Protein AF-0000000078829418 (afdb_homodimer)

Foldseek 3Di:
DPPPPPPDQDPVNVVQVCLADKFFKKKKWDQDPVGIAIAIFRQKDFDDVVQTKIKGKDFPPGPRVVVCVVPQKIKMFTAFPVCVVVNVCNNVRNDDCVQADPRRYRPQGQKMFIWGFPDWDDDDRIIMTMTGTDDMDGHDDHWTWMRHNRDIDTDDDDDPDPVVVD/DPPPPVPDQDPVNVVQVCLADKFFKKKKWDQDPVGIAIAIFRQKDFDDVVQTKIKGKDFPPGPRVVVCVVPQKIKMFTAFPVCVVVNVCNNVRNDDCVLADPRRYRPQGQKMFIWGFPDWDDDDRIIMTMTGTDDMDGHDDHWTWMRHNRDIDTDDDDDDDPVVVD

pLDDT: mean 92.84, std 14.84, range [30.02, 98.94]

Secondary structure (DSSP, 8-state):
-------PPPHHHHHHHHTTS-EE-EEEEEEETTEEEEEEES-EEEEETTTTEEEEEEETT-HHHHHHHHHSEEEEEEPBGGGHHHHHHHHTT---GGGB-TTSPBTT-SEEEEEEEEEEEEETTEEEEEEEEEEEEE----PBPEEETTEEEEEEEPPPPGGGG-/-------PPPHHHHHHHHTTS-EE-EEEEEEETTEEEEEEE--EEEEETTTTEEEEEEETT-HHHHHHHHHSEEEEEEPBGGGHHHHHHHHTT---GGGB-TTSPBTT-SEEEEEEEEEEEEETTEEEEEEEEEEEEE----PBPEEETTEEEEEEEPPPPGGGG-

Structure (mmCIF, N/CA/C/O backbone):
data_AF-0000000078829418-model_v1
#
loop_
_entity.id
_entity.type
_entity.pdbx_description
1 polymer 'Flavin reductase domain protein'
#
loop_
_atom_site.group_PDB
_atom_site.id
_atom_site.type_symbol
_atom_site.label_atom_id
_atom_site.label_alt_id
_atom_site.label_comp_id
_atom_site.label_asym_id
_atom_site.label_entity_id
_atom_site.label_seq_id
_atom_site.pdbx_PDB_ins_code
_atom_site.Cartn_x
_atom_site.Cartn_y
_atom_site.Cartn_z
_atom_site.occupancy
_atom_site.B_iso_or_equiv
_atom_site.auth_seq_id
_atom_site.auth_comp_id
_atom_site.auth_asym_id
_atom_site.auth_atom_id
_atom_site.pdbx_PDB_model_num
ATOM 1 N N . MET A 1 1 ? 13 -12.227 -39.531 1 30.02 1 MET A N 1
ATOM 2 C CA . MET A 1 1 ? 12.461 -12.648 -38.219 1 30.02 1 MET A CA 1
ATOM 3 C C . MET A 1 1 ? 11.906 -11.461 -37.469 1 30.02 1 MET A C 1
ATOM 5 O O . MET A 1 1 ? 12.656 -10.57 -37.062 1 30.02 1 MET A O 1
ATOM 9 N N . THR A 1 2 ? 10.781 -10.906 -37.719 1 34.59 2 THR A N 1
ATOM 10 C CA . THR A 1 2 ? 10.164 -9.719 -37.125 1 34.59 2 THR A CA 1
ATOM 11 C C . THR A 1 2 ? 10.234 -9.781 -35.594 1 34.59 2 THR A C 1
ATOM 13 O O . THR A 1 2 ? 9.859 -10.781 -35 1 34.59 2 THR A O 1
ATOM 16 N N . GLN A 1 3 ? 11.312 -9.328 -34.969 1 33.47 3 GLN A N 1
ATOM 17 C CA . GLN A 1 3 ? 11.484 -9.273 -33.5 1 33.47 3 GLN A CA 1
ATOM 18 C C . GLN A 1 3 ? 10.172 -8.906 -32.812 1 33.47 3 GLN A C 1
ATOM 20 O O . GLN A 1 3 ? 9.562 -7.879 -33.125 1 33.47 3 GLN A O 1
ATOM 25 N N . SER A 1 4 ? 9.18 -9.852 -32.688 1 37.91 4 SER A N 1
ATOM 26 C CA . SER A 1 4 ? 8.008 -9.641 -31.828 1 37.91 4 SER A CA 1
ATOM 27 C C . SER A 1 4 ? 8.336 -8.711 -30.656 1 37.91 4 SER A C 1
ATOM 29 O O . SER A 1 4 ? 9.266 -8.969 -29.891 1 37.91 4 SER A O 1
ATOM 31 N N . THR A 1 5 ? 8.367 -7.477 -30.766 1 41.66 5 THR A N 1
ATOM 32 C CA . THR A 1 5 ? 8.477 -6.5 -29.688 1 41.66 5 THR A CA 1
ATOM 33 C C . THR A 1 5 ? 7.93 -7.07 -28.375 1 41.66 5 THR A C 1
ATOM 35 O O . THR A 1 5 ? 6.777 -7.496 -28.312 1 41.66 5 THR A O 1
ATOM 38 N N . PRO A 1 6 ? 8.68 -7.785 -27.531 1 47.88 6 PRO A N 1
ATOM 39 C CA . PRO A 1 6 ? 8.07 -8.336 -26.312 1 47.88 6 PRO A CA 1
ATOM 40 C C . PRO A 1 6 ? 6.82 -7.574 -25.875 1 47.88 6 PRO A C 1
ATOM 42 O O . PRO A 1 6 ? 6.828 -6.344 -25.828 1 47.88 6 PRO A O 1
ATOM 45 N N . GLU A 1 7 ? 5.617 -7.734 -26.375 1 56.38 7 GLU A N 1
ATOM 46 C CA . GLU A 1 7 ? 4.324 -7.086 -26.188 1 56.38 7 GLU A CA 1
ATOM 47 C C . GLU A 1 7 ? 4.098 -6.719 -24.719 1 56.38 7 GLU A C 1
ATOM 49 O O . GLU A 1 7 ? 3.932 -7.598 -23.875 1 56.38 7 GLU A O 1
ATOM 54 N N . GLY A 1 8 ? 4.949 -5.785 -24.172 1 78.75 8 GLY A N 1
ATOM 55 C CA . GLY A 1 8 ? 4.965 -5.246 -22.812 1 78.75 8 GLY A CA 1
ATOM 56 C C . GLY A 1 8 ? 3.639 -4.637 -22.406 1 78.75 8 GLY A C 1
ATOM 57 O O . GLY A 1 8 ? 2.699 -4.582 -23.203 1 78.75 8 GLY A O 1
ATOM 58 N N . VAL A 1 9 ? 3.242 -4.641 -21.203 1 91.75 9 VAL A N 1
ATOM 59 C CA . VAL A 1 9 ? 2.062 -4.027 -20.594 1 91.75 9 VAL A CA 1
ATOM 60 C C . VAL A 1 9 ? 2.07 -2.523 -20.859 1 91.75 9 VAL A C 1
ATOM 62 O O . VAL A 1 9 ? 3.053 -1.84 -20.562 1 91.75 9 VAL A O 1
ATOM 65 N N . ASP A 1 10 ? 1.004 -2.047 -21.594 1 92.56 10 ASP A N 1
ATOM 66 C CA . ASP A 1 10 ? 0.958 -0.606 -21.828 1 92.56 10 ASP A CA 1
ATOM 67 C C . ASP A 1 10 ? 0.376 0.125 -20.609 1 92.56 10 ASP A C 1
ATOM 69 O O . ASP A 1 10 ? -0.187 -0.501 -19.719 1 92.56 10 ASP A O 1
ATOM 73 N N . ALA A 1 11 ? 0.505 1.449 -20.672 1 94.56 11 ALA A N 1
ATOM 74 C CA . ALA A 1 11 ? 0.166 2.299 -19.547 1 94.56 11 ALA A CA 1
ATOM 75 C C . ALA A 1 11 ? -1.322 2.211 -19.219 1 94.56 11 ALA A C 1
ATOM 77 O O . ALA A 1 11 ? -1.707 2.174 -18.047 1 94.56 11 ALA A O 1
ATOM 78 N N . ARG A 1 12 ? -2.129 2.207 -20.219 1 95 12 ARG A N 1
ATOM 79 C CA . ARG A 1 12 ? -3.572 2.166 -20 1 95 12 ARG A CA 1
ATOM 80 C C . ARG A 1 12 ? -3.99 0.853 -19.344 1 95 12 ARG A C 1
ATOM 82 O O . ARG A 1 12 ? -4.758 0.851 -18.375 1 95 12 ARG A O 1
ATOM 89 N N . GLY A 1 13 ? -3.506 -0.237 -19.906 1 96.12 13 GLY A N 1
ATOM 90 C CA . GLY A 1 13 ? -3.793 -1.536 -19.312 1 96.12 13 GLY A CA 1
ATOM 91 C C . GLY A 1 13 ? -3.316 -1.662 -17.891 1 96.12 13 GLY A C 1
ATOM 92 O O . GLY A 1 13 ? -4.027 -2.207 -17.031 1 96.12 13 GLY A O 1
ATOM 93 N N . PHE A 1 14 ? -2.154 -1.12 -17.688 1 98.06 14 PHE A N 1
ATOM 94 C CA . PHE A 1 14 ? -1.597 -1.149 -16.344 1 98.06 14 PHE A CA 1
ATOM 95 C C . PHE A 1 14 ? -2.451 -0.329 -15.383 1 98.06 14 PHE A C 1
ATOM 97 O O . PHE A 1 14 ? -2.799 -0.796 -14.297 1 98.06 14 PHE A O 1
ATOM 104 N N . ARG A 1 15 ? -2.82 0.826 -15.781 1 97.56 15 ARG A N 1
ATOM 105 C CA . ARG A 1 15 ? -3.654 1.694 -14.953 1 97.56 15 ARG A CA 1
ATOM 106 C C . ARG A 1 15 ? -4.988 1.029 -14.633 1 97.56 15 ARG A C 1
ATOM 108 O O . ARG A 1 15 ? -5.469 1.102 -13.5 1 97.56 15 ARG A O 1
ATOM 115 N N . ASP A 1 16 ? -5.578 0.38 -15.633 1 97.06 16 ASP A N 1
ATOM 116 C CA . ASP A 1 16 ? -6.848 -0.31 -15.445 1 97.06 16 ASP A CA 1
ATOM 117 C C . ASP A 1 16 ? -6.707 -1.46 -14.445 1 97.06 16 ASP A C 1
ATOM 119 O O . ASP A 1 16 ? -7.555 -1.633 -13.57 1 97.06 16 ASP A O 1
ATOM 123 N N . ALA A 1 17 ? -5.656 -2.215 -14.594 1 98 17 ALA A N 1
ATOM 124 C CA . ALA A 1 17 ? -5.41 -3.342 -13.695 1 98 17 ALA A CA 1
ATOM 125 C C . ALA A 1 17 ? -5.242 -2.867 -12.258 1 98 17 ALA A C 1
ATOM 127 O O . ALA A 1 17 ? -5.84 -3.434 -11.336 1 98 17 ALA A O 1
ATOM 128 N N . MET A 1 18 ? -4.48 -1.802 -12.078 1 98.31 18 MET A N 1
ATOM 129 C CA . MET A 1 18 ? -4.168 -1.344 -10.727 1 98.31 18 MET A CA 1
ATOM 130 C C . MET A 1 18 ? -5.375 -0.662 -10.094 1 98.31 18 MET A C 1
ATOM 132 O O . MET A 1 18 ? -5.441 -0.519 -8.867 1 98.31 18 MET A O 1
ATOM 136 N N . SER A 1 19 ? -6.363 -0.235 -10.969 1 98.25 19 SER A N 1
ATOM 137 C CA . SER A 1 19 ? -7.594 0.323 -10.414 1 98.25 19 SER A CA 1
ATOM 138 C C . SER A 1 19 ? -8.367 -0.725 -9.625 1 98.25 19 SER A C 1
ATOM 140 O O . SER A 1 19 ? -9.266 -0.387 -8.852 1 98.25 19 SER A O 1
ATOM 142 N N . ARG A 1 20 ? -7.977 -2 -9.727 1 98.25 20 ARG A N 1
ATOM 143 C CA . ARG A 1 20 ? -8.664 -3.088 -9.039 1 98.25 20 ARG A CA 1
ATOM 144 C C . ARG A 1 20 ? -7.992 -3.404 -7.711 1 98.25 20 ARG A C 1
ATOM 146 O O . ARG A 1 20 ? -8.445 -4.277 -6.969 1 98.25 20 ARG A O 1
ATOM 153 N N . TRP A 1 21 ? -6.93 -2.752 -7.418 1 98.75 21 TRP A N 1
ATOM 154 C CA . TRP A 1 21 ? -6.332 -2.793 -6.086 1 98.75 21 TRP A CA 1
ATOM 155 C C . TRP A 1 21 ? -6.961 -1.747 -5.172 1 98.75 21 TRP A C 1
ATOM 157 O O . TRP A 1 21 ? -6.859 -0.546 -5.434 1 98.75 21 TRP A O 1
ATOM 167 N N . ALA A 1 22 ? -7.594 -2.213 -4.133 1 98.81 22 ALA A N 1
ATOM 168 C CA . ALA A 1 22 ? -8.195 -1.302 -3.164 1 98.81 22 ALA A CA 1
ATOM 169 C C . ALA A 1 22 ? -7.18 -0.869 -2.111 1 98.81 22 ALA A C 1
ATOM 171 O O . ALA A 1 22 ? -6.383 -1.683 -1.636 1 98.81 22 ALA A O 1
ATOM 172 N N . SER A 1 23 ? -7.219 0.338 -1.74 1 98.81 23 SER A N 1
ATOM 173 C CA . SER A 1 23 ? -6.301 0.848 -0.726 1 98.81 23 SER A CA 1
ATOM 174 C C . SER A 1 23 ? -6.965 1.918 0.133 1 98.81 23 SER A C 1
ATOM 176 O O . SER A 1 23 ? -7.957 2.523 -0.278 1 98.81 23 SER A O 1
ATOM 178 N N . GLY A 1 24 ? -6.398 2.129 1.315 1 98.88 24 GLY A N 1
ATOM 179 C CA . GLY A 1 24 ? -6.68 3.348 2.057 1 98.88 24 GLY A CA 1
ATOM 180 C C . GLY A 1 24 ? -6.195 4.602 1.354 1 98.88 24 GLY A C 1
ATOM 181 O O . GLY A 1 24 ? -5.555 4.52 0.302 1 98.88 24 GLY A O 1
ATOM 182 N N . VAL A 1 25 ? -6.578 5.699 1.943 1 98.94 25 VAL A N 1
ATOM 183 C CA . VAL A 1 25 ? -6.172 7.012 1.451 1 98.94 25 VAL A CA 1
ATOM 184 C C . VAL A 1 25 ? -5.527 7.809 2.582 1 98.94 25 VAL A C 1
ATOM 186 O O . VAL A 1 25 ? -6.035 7.828 3.705 1 98.94 25 VAL A O 1
ATOM 189 N N . ALA A 1 26 ? -4.441 8.43 2.24 1 98.94 26 ALA A N 1
ATOM 190 C CA . ALA A 1 26 ? -3.711 9.227 3.219 1 98.94 26 ALA A CA 1
ATOM 191 C C . ALA A 1 26 ? -3.223 10.539 2.602 1 98.94 26 ALA A C 1
ATOM 193 O O . ALA A 1 26 ? -3.328 10.734 1.39 1 98.94 26 ALA A O 1
ATOM 194 N N . VAL A 1 27 ? -2.758 11.43 3.461 1 98.88 27 VAL A N 1
ATOM 195 C CA . VAL A 1 27 ? -2.129 12.68 3.045 1 98.88 27 VAL A CA 1
ATOM 196 C C . VAL A 1 27 ? -0.702 12.742 3.588 1 98.88 27 VAL A C 1
ATOM 198 O O . VAL A 1 27 ? -0.48 12.586 4.789 1 98.88 27 VAL A O 1
ATOM 201 N N . VAL A 1 28 ? 0.226 12.883 2.695 1 98.94 28 VAL A N 1
ATOM 202 C CA . VAL A 1 28 ? 1.59 13.234 3.078 1 98.94 28 VAL A CA 1
ATOM 203 C C . VAL A 1 28 ? 1.728 14.758 3.156 1 98.94 28 VAL A C 1
ATOM 205 O O . VAL A 1 28 ? 1.309 15.469 2.244 1 98.94 28 VAL A O 1
ATOM 208 N N . ALA A 1 29 ? 2.307 15.242 4.238 1 98.75 29 ALA A N 1
ATOM 209 C CA . ALA A 1 29 ? 2.428 16.688 4.395 1 98.75 29 ALA A CA 1
ATOM 210 C C . ALA A 1 29 ? 3.775 17.062 5.012 1 98.75 29 ALA A C 1
ATOM 212 O O . ALA A 1 29 ? 4.434 16.219 5.629 1 98.75 29 ALA A O 1
ATOM 213 N N . ILE A 1 30 ? 4.148 18.188 4.77 1 97.06 30 ILE A N 1
ATOM 214 C CA . ILE A 1 30 ? 5.324 18.812 5.379 1 97.06 30 ILE A CA 1
ATOM 215 C C . ILE A 1 30 ? 5.062 20.297 5.629 1 97.06 30 ILE A C 1
ATOM 217 O O . ILE A 1 30 ? 4.41 20.953 4.82 1 97.06 30 ILE A O 1
ATOM 221 N N . GLN A 1 31 ? 5.48 20.734 6.77 1 94.94 31 GLN A N 1
ATOM 222 C CA . GLN A 1 31 ? 5.477 22.141 7.121 1 94.94 31 GLN A CA 1
ATOM 223 C C . GLN A 1 31 ? 6.887 22.641 7.438 1 94.94 31 GLN A C 1
ATOM 225 O O . GLN A 1 31 ? 7.551 22.109 8.336 1 94.94 31 GLN A O 1
ATOM 230 N N . ASP A 1 32 ? 7.316 23.531 6.672 1 92 32 ASP A N 1
ATOM 231 C CA . ASP A 1 32 ? 8.617 24.156 6.914 1 92 32 ASP A CA 1
ATOM 232 C C . ASP A 1 32 ? 8.539 25.672 6.789 1 92 32 ASP A C 1
ATOM 234 O O . ASP A 1 32 ? 7.457 26.25 6.891 1 92 32 ASP A O 1
ATOM 238 N N . THR A 1 33 ? 9.719 26.328 6.691 1 91.56 33 THR A N 1
ATOM 239 C CA . THR A 1 33 ? 9.781 27.781 6.66 1 91.56 33 THR A CA 1
ATOM 240 C C . THR A 1 33 ? 9.086 28.328 5.418 1 91.56 33 THR A C 1
ATOM 242 O O . THR A 1 33 ? 8.656 29.484 5.398 1 91.56 33 THR A O 1
ATOM 245 N N . GLU A 1 34 ? 8.953 27.516 4.352 1 92 34 GLU A N 1
ATOM 246 C CA . GLU A 1 34 ? 8.305 27.922 3.111 1 92 34 GLU A CA 1
ATOM 247 C C . GLU A 1 34 ? 6.793 27.703 3.182 1 92 34 GLU A C 1
ATOM 249 O O . GLU A 1 34 ? 6.055 28.172 2.312 1 92 34 GLU A O 1
ATOM 254 N N . GLY A 1 35 ? 6.344 27 4.223 1 93.25 35 GLY A N 1
ATOM 255 C CA . GLY A 1 35 ? 4.914 26.797 4.402 1 93.25 35 GLY A CA 1
ATOM 256 C C . GLY A 1 35 ? 4.516 25.328 4.344 1 93.25 35 GLY A C 1
ATOM 257 O O . GLY A 1 35 ? 5.355 24.438 4.504 1 93.25 35 GLY A O 1
ATOM 258 N N . LEU A 1 36 ? 3.209 25.141 4.129 1 96.12 36 LEU A N 1
ATOM 259 C CA . LEU A 1 36 ? 2.621 23.812 4.129 1 96.12 36 LEU A CA 1
ATOM 260 C C . LEU A 1 36 ? 2.539 23.25 2.711 1 96.12 36 LEU A C 1
ATOM 262 O O . LEU A 1 36 ? 2.156 23.969 1.78 1 96.12 36 LEU A O 1
ATOM 266 N N . ARG A 1 37 ? 3.008 22.062 2.531 1 96.88 37 ARG A N 1
ATOM 267 C CA . ARG A 1 37 ? 2.762 21.266 1.334 1 96.88 37 ARG A CA 1
ATOM 268 C C . ARG A 1 37 ? 2.143 19.906 1.689 1 96.88 37 ARG A C 1
ATOM 270 O O . ARG A 1 37 ? 2.488 19.312 2.709 1 96.88 37 ARG A O 1
ATOM 277 N N . ALA A 1 38 ? 1.238 19.469 0.846 1 98.44 38 ALA A N 1
ATOM 278 C CA . ALA A 1 38 ? 0.576 18.203 1.103 1 98.44 38 ALA A CA 1
ATOM 279 C C . ALA A 1 38 ? 0.093 17.562 -0.196 1 98.44 38 ALA A C 1
ATOM 281 O O . ALA A 1 38 ? -0.199 18.266 -1.169 1 98.44 38 ALA A O 1
ATOM 282 N N . THR A 1 39 ? 0.011 16.312 -0.217 1 98.5 39 THR A N 1
ATOM 283 C CA . THR A 1 39 ? -0.517 15.578 -1.359 1 98.5 39 THR A CA 1
ATOM 284 C C . THR A 1 39 ? -1.206 14.297 -0.903 1 98.5 39 THR A C 1
ATOM 286 O O . THR A 1 39 ? -0.785 13.672 0.073 1 98.5 39 THR A O 1
ATOM 289 N N . THR A 1 40 ? -2.297 13.945 -1.531 1 98.69 40 THR A N 1
ATOM 290 C CA . THR A 1 40 ? -3.025 12.703 -1.276 1 98.69 40 THR A CA 1
ATOM 291 C C . THR A 1 40 ? -2.295 11.516 -1.886 1 98.69 40 THR A C 1
ATOM 293 O O . THR A 1 40 ? -1.777 11.602 -3 1 98.69 40 THR A O 1
ATOM 296 N N . VAL A 1 41 ? -2.26 10.43 -1.147 1 98.75 41 VAL A N 1
ATOM 297 C CA . VAL A 1 41 ? -1.628 9.211 -1.653 1 98.75 41 VAL A CA 1
ATOM 298 C C . VAL A 1 41 ? -2.469 7.996 -1.273 1 98.75 41 VAL A C 1
ATOM 300 O O . VAL A 1 41 ? -3.191 8.023 -0.274 1 98.75 41 VAL A O 1
ATOM 303 N N . SER A 1 42 ? -2.338 6.965 -2.068 1 98.75 42 SER A N 1
ATOM 304 C CA . SER A 1 42 ? -2.822 5.633 -1.719 1 98.75 42 SER A CA 1
ATOM 305 C C . SER A 1 42 ? -1.7 4.602 -1.786 1 98.75 42 SER A C 1
ATOM 307 O O . SER A 1 42 ? -1.918 3.42 -1.512 1 98.75 42 SER A O 1
ATOM 309 N N . SER A 1 43 ? -0.544 5.008 -2.18 1 98.75 43 SER A N 1
ATOM 310 C CA . SER A 1 43 ? 0.639 4.172 -2.35 1 98.75 43 SER A CA 1
ATOM 311 C C . SER A 1 43 ? 1.404 4.023 -1.04 1 98.75 43 SER A C 1
ATOM 313 O O . SER A 1 43 ? 2.623 4.207 -1.003 1 98.75 43 SER A O 1
ATOM 315 N N . PHE A 1 44 ? 0.774 3.715 0.016 1 98.88 44 PHE A N 1
ATOM 316 C CA . PHE A 1 44 ? 1.325 3.674 1.365 1 98.88 44 PHE A CA 1
ATOM 317 C C . PHE A 1 44 ? 1.201 2.277 1.959 1 98.88 44 PHE A C 1
ATOM 319 O O . PHE A 1 44 ? 0.245 1.555 1.667 1 98.88 44 PHE A O 1
ATOM 326 N N . SER A 1 45 ? 2.168 1.918 2.789 1 98.81 45 SER A N 1
ATOM 327 C CA . SER A 1 45 ? 2.061 0.701 3.586 1 98.81 45 SER A CA 1
ATOM 328 C C . SER A 1 45 ? 3.049 0.711 4.746 1 98.81 45 SER A C 1
ATOM 330 O O . SER A 1 45 ? 4.016 1.476 4.738 1 98.81 45 SER A O 1
ATOM 332 N N . SER A 1 46 ? 2.701 -0.047 5.73 1 98.62 46 SER A N 1
ATOM 333 C CA . SER A 1 46 ? 3.723 -0.416 6.703 1 98.62 46 SER A CA 1
ATOM 334 C C . SER A 1 46 ? 4.859 -1.194 6.047 1 98.62 46 SER A C 1
ATOM 336 O O . SER A 1 46 ? 4.664 -1.836 5.016 1 98.62 46 SER A O 1
ATOM 338 N N . LEU A 1 47 ? 6.059 -1.085 6.652 1 98.69 47 LEU A N 1
ATOM 339 C CA . LEU A 1 47 ? 7.207 -1.726 6.02 1 98.69 47 LEU A CA 1
ATOM 340 C C . LEU A 1 47 ? 7.938 -2.627 7.012 1 98.69 47 LEU A C 1
ATOM 342 O O . LEU A 1 47 ? 8.195 -3.797 6.719 1 98.69 47 LEU A O 1
ATOM 346 N N . SER A 1 48 ? 8.266 -2.127 8.133 1 98.5 48 SER A N 1
ATOM 347 C CA . SER A 1 48 ? 9.031 -2.844 9.141 1 98.5 48 SER A CA 1
ATOM 348 C C . SER A 1 48 ? 8.484 -2.582 10.539 1 98.5 48 SER A C 1
ATOM 350 O O . SER A 1 48 ? 8.07 -1.462 10.852 1 98.5 48 SER A O 1
ATOM 352 N N . LEU A 1 49 ? 8.492 -3.604 11.344 1 97.44 49 LEU A N 1
ATOM 353 C CA . LEU A 1 49 ? 8.047 -3.445 12.727 1 97.44 49 LEU A CA 1
ATOM 354 C C . LEU A 1 49 ? 9.188 -2.934 13.602 1 97.44 49 LEU A C 1
ATOM 356 O O . LEU A 1 49 ? 8.969 -2.076 14.461 1 97.44 49 LEU A O 1
ATOM 360 N N . ASP A 1 50 ? 10.344 -3.5 13.32 1 94 50 ASP A N 1
ATOM 361 C CA . ASP A 1 50 ? 11.516 -3.104 14.094 1 94 50 ASP A CA 1
ATOM 362 C C . ASP A 1 50 ? 12.719 -2.867 13.188 1 94 50 ASP A C 1
ATOM 364 O O . ASP A 1 50 ? 13.328 -3.82 12.688 1 94 50 ASP A O 1
ATOM 368 N N . PRO A 1 51 ? 13.148 -1.59 13.148 1 97.12 51 PRO A N 1
ATOM 369 C CA . PRO A 1 51 ? 12.461 -0.381 13.609 1 97.12 51 PRO A CA 1
ATOM 370 C C . PRO A 1 51 ? 11.141 -0.145 12.891 1 97.12 51 PRO A C 1
ATOM 372 O O . PRO A 1 51 ? 10.867 -0.772 11.859 1 97.12 51 PRO A O 1
ATOM 375 N N . PRO A 1 52 ? 10.281 0.731 13.469 1 98.56 52 PRO A N 1
ATOM 376 C CA . PRO A 1 52 ? 9.016 1.037 12.812 1 98.56 52 PRO A CA 1
ATOM 377 C C . PRO A 1 52 ? 9.188 1.891 11.555 1 98.56 52 PRO A C 1
ATOM 379 O O . PRO A 1 52 ? 9.477 3.086 11.656 1 98.56 52 PRO A O 1
ATOM 382 N N . LEU A 1 53 ? 9.039 1.276 10.43 1 98.75 53 LEU A N 1
ATOM 383 C CA . LEU A 1 53 ? 9.211 1.938 9.141 1 98.75 53 LEU A CA 1
ATOM 384 C C . LEU A 1 53 ? 7.93 1.854 8.32 1 98.75 53 LEU A C 1
ATOM 386 O O . LEU A 1 53 ? 7.199 0.863 8.398 1 98.75 53 LEU A O 1
ATOM 390 N N . VAL A 1 54 ? 7.703 2.893 7.547 1 98.94 54 VAL A N 1
ATOM 391 C CA . VAL A 1 54 ? 6.648 2.924 6.535 1 98.94 54 VAL A CA 1
ATOM 392 C C . VAL A 1 54 ? 7.25 3.281 5.176 1 98.94 54 VAL A C 1
ATOM 394 O O . VAL A 1 54 ? 8.414 3.678 5.09 1 98.94 54 VAL A O 1
ATOM 397 N N . VAL A 1 55 ? 6.469 3.072 4.156 1 98.94 55 VAL A N 1
ATOM 398 C CA . VAL A 1 55 ? 6.898 3.438 2.809 1 98.94 55 VAL A CA 1
ATOM 399 C C . VAL A 1 55 ? 5.742 4.09 2.055 1 98.94 55 VAL A C 1
ATOM 401 O O . VAL A 1 55 ? 4.586 3.705 2.225 1 98.94 55 VAL A O 1
ATOM 404 N N . VAL A 1 56 ? 6.07 5.09 1.261 1 98.94 56 VAL A N 1
ATOM 405 C CA . VAL A 1 56 ? 5.117 5.793 0.409 1 98.94 56 VAL A CA 1
ATOM 406 C C . VAL A 1 56 ? 5.785 6.176 -0.909 1 98.94 56 VAL A C 1
ATOM 408 O O . VAL A 1 56 ? 6.984 6.453 -0.945 1 98.94 56 VAL A O 1
ATOM 411 N N . ALA A 1 57 ? 5.051 6.133 -1.977 1 98.94 57 ALA A N 1
ATOM 412 C CA . ALA A 1 57 ? 5.559 6.559 -3.277 1 98.94 57 ALA A CA 1
ATOM 413 C C . ALA A 1 57 ? 4.977 7.914 -3.676 1 98.94 57 ALA A C 1
ATOM 415 O O . ALA A 1 57 ? 3.76 8.109 -3.621 1 98.94 57 ALA A O 1
ATOM 416 N N . LEU A 1 58 ? 5.816 8.781 -4.043 1 98.81 58 LEU A N 1
ATOM 417 C CA . LEU A 1 58 ? 5.383 10.078 -4.559 1 98.81 58 LEU A CA 1
ATOM 418 C C . LEU A 1 58 ? 5.898 10.297 -5.977 1 98.81 58 LEU A C 1
ATOM 420 O O . LEU A 1 58 ? 7.031 9.938 -6.293 1 98.81 58 LEU A O 1
ATOM 424 N N . SER A 1 59 ? 5.027 10.93 -6.781 1 98.44 59 SER A N 1
ATOM 425 C CA . SER A 1 59 ? 5.434 11.273 -8.141 1 98.44 59 SER A CA 1
ATOM 426 C C . SER A 1 59 ? 6.676 12.156 -8.148 1 98.44 59 SER A C 1
ATOM 428 O O . SER A 1 59 ? 6.801 13.062 -7.312 1 98.44 59 SER A O 1
ATOM 430 N N . GLU A 1 60 ? 7.527 11.969 -9.117 1 98.06 60 GLU A N 1
ATOM 431 C CA . GLU A 1 60 ? 8.711 12.805 -9.281 1 98.06 60 GLU A CA 1
ATOM 432 C C . GLU A 1 60 ? 8.328 14.266 -9.531 1 98.06 60 GLU A C 1
ATOM 434 O O . GLU A 1 60 ? 9.133 15.172 -9.297 1 98.06 60 GLU A O 1
ATOM 439 N N . ALA A 1 61 ? 7.117 14.477 -9.945 1 97.19 61 ALA A N 1
ATOM 440 C CA . ALA A 1 61 ? 6.633 15.82 -10.219 1 97.19 61 ALA A CA 1
ATOM 441 C C . ALA A 1 61 ? 6.051 16.469 -8.969 1 97.19 61 ALA A C 1
ATOM 443 O O . ALA A 1 61 ? 5.727 17.656 -8.961 1 97.19 61 ALA A O 1
ATOM 444 N N . SER A 1 62 ? 5.945 15.734 -7.926 1 97.31 62 SER A N 1
ATOM 445 C CA . SER A 1 62 ? 5.289 16.203 -6.707 1 97.31 62 SER A CA 1
ATOM 446 C C . SER A 1 62 ? 6.105 17.281 -6.016 1 97.31 62 SER A C 1
ATOM 448 O O . SER A 1 62 ? 7.277 17.078 -5.691 1 97.31 62 SER A O 1
ATOM 450 N N . ARG A 1 63 ? 5.523 18.375 -5.738 1 95.94 63 ARG A N 1
ATOM 451 C CA . ARG A 1 63 ? 6.168 19.438 -4.965 1 95.94 63 ARG A CA 1
ATOM 452 C C . ARG A 1 63 ? 6.391 19 -3.52 1 95.94 63 ARG A C 1
ATOM 454 O O . ARG A 1 63 ? 7.352 19.438 -2.879 1 95.94 63 ARG A O 1
ATOM 461 N N . THR A 1 64 ? 5.496 18.188 -3.049 1 98 64 THR A N 1
ATOM 462 C CA . THR A 1 64 ? 5.645 17.641 -1.703 1 98 64 THR A CA 1
ATOM 463 C C . THR A 1 64 ? 6.91 16.797 -1.598 1 98 64 THR A C 1
ATOM 465 O O . THR A 1 64 ? 7.652 16.891 -0.618 1 98 64 THR A O 1
ATOM 468 N N . LEU A 1 65 ? 7.16 16.016 -2.637 1 98.56 65 LEU A N 1
ATOM 469 C CA . LEU A 1 65 ? 8.359 15.188 -2.646 1 98.56 65 LEU A CA 1
ATOM 470 C C . LEU A 1 65 ? 9.617 16.047 -2.514 1 98.56 65 LEU A C 1
ATOM 472 O O . LEU A 1 65 ? 10.492 15.742 -1.701 1 98.56 65 LEU A O 1
ATOM 476 N N . LYS A 1 66 ? 9.688 17.078 -3.277 1 97.81 66 LYS A N 1
ATOM 477 C CA . LYS A 1 66 ? 10.859 17.938 -3.262 1 97.81 66 LYS A CA 1
ATOM 478 C C . LYS A 1 66 ? 11.117 18.5 -1.863 1 97.81 66 LYS A C 1
ATOM 480 O O . LYS A 1 66 ? 12.258 18.531 -1.402 1 97.81 66 LYS A O 1
ATOM 485 N N . ARG A 1 67 ? 10.07 18.891 -1.199 1 98.06 67 ARG A N 1
ATOM 486 C CA . ARG A 1 67 ? 10.195 19.469 0.136 1 98.06 67 ARG A CA 1
ATOM 487 C C . ARG A 1 67 ? 10.586 18.406 1.156 1 98.06 67 ARG A C 1
ATOM 489 O O . ARG A 1 67 ? 11.375 18.672 2.068 1 98.06 67 ARG A O 1
ATOM 496 N N . VAL A 1 68 ? 10.023 17.234 1.051 1 98.5 68 VAL A N 1
ATOM 497 C CA . VAL A 1 68 ? 10.352 16.125 1.943 1 98.5 68 VAL A CA 1
ATOM 498 C C . VAL A 1 68 ? 11.82 15.734 1.784 1 98.5 68 VAL A C 1
ATOM 500 O O . VAL A 1 68 ? 12.516 15.516 2.775 1 98.5 68 VAL A O 1
ATOM 503 N N . GLU A 1 69 ? 12.266 15.664 0.546 1 98.12 69 GLU A N 1
ATOM 504 C CA . GLU A 1 69 ? 13.672 15.359 0.28 1 98.12 69 GLU A CA 1
ATOM 505 C C . GLU A 1 69 ? 14.594 16.391 0.929 1 98.12 69 GLU A C 1
ATOM 507 O O . GLU A 1 69 ? 15.625 16.031 1.505 1 98.12 69 GLU A O 1
ATOM 512 N N . ALA A 1 70 ? 14.242 17.609 0.845 1 97.56 70 ALA A N 1
ATOM 513 C CA . ALA A 1 70 ? 15.078 18.703 1.356 1 97.56 70 ALA A CA 1
ATOM 514 C C . ALA A 1 70 ? 15.07 18.719 2.883 1 97.56 70 ALA A C 1
ATOM 516 O O . ALA A 1 70 ? 16.109 18.969 3.51 1 97.56 70 ALA A O 1
ATOM 517 N N . SER A 1 71 ? 13.938 18.516 3.533 1 97.31 71 SER A N 1
ATOM 518 C CA . SER A 1 71 ? 13.781 18.672 4.977 1 97.31 71 SER A CA 1
ATOM 519 C C . SER A 1 71 ? 14.141 17.391 5.719 1 97.31 71 SER A C 1
ATOM 521 O O . SER A 1 71 ? 14.516 17.438 6.891 1 97.31 71 SER A O 1
ATOM 523 N N . GLY A 1 72 ? 13.891 16.234 5.109 1 98.25 72 GLY A N 1
ATOM 524 C CA . GLY A 1 72 ? 14.172 14.953 5.723 1 98.25 72 GLY A CA 1
ATOM 525 C C . GLY A 1 72 ? 13.086 14.5 6.688 1 98.25 72 GLY A C 1
ATOM 526 O O . GLY A 1 72 ? 13.297 13.586 7.488 1 98.25 72 GLY A O 1
ATOM 527 N N . VAL A 1 73 ? 11.945 15.219 6.637 1 98.5 73 VAL A N 1
ATOM 528 C CA . VAL A 1 73 ? 10.844 14.844 7.52 1 98.5 73 VAL A CA 1
ATOM 529 C C . VAL A 1 73 ? 9.516 14.969 6.77 1 98.5 73 VAL A C 1
ATOM 531 O O . VAL A 1 73 ? 9.422 15.695 5.777 1 98.5 73 VAL A O 1
ATOM 534 N N . PHE A 1 74 ? 8.508 14.297 7.215 1 98.75 74 PHE A N 1
ATOM 535 C CA . PHE A 1 74 ? 7.145 14.43 6.707 1 98.75 74 PHE A CA 1
ATOM 536 C C . PHE A 1 74 ? 6.141 13.82 7.68 1 98.75 74 PHE A C 1
ATOM 538 O O . PHE A 1 74 ? 6.527 13.102 8.602 1 98.75 74 PHE A O 1
ATOM 545 N N . THR A 1 75 ? 4.957 14.172 7.547 1 98.81 75 THR A N 1
ATOM 546 C CA . THR A 1 75 ? 3.867 13.523 8.258 1 98.81 75 THR A CA 1
ATOM 547 C C . THR A 1 75 ? 2.969 12.758 7.285 1 98.81 75 THR A C 1
ATOM 549 O O . THR A 1 75 ? 2.959 13.047 6.09 1 98.81 75 THR A O 1
ATOM 552 N N . LEU A 1 76 ? 2.311 11.781 7.738 1 98.88 76 LEU A N 1
ATOM 553 C CA . LEU A 1 76 ? 1.294 11.023 7.016 1 98.88 76 LEU A CA 1
ATOM 554 C C . LEU A 1 76 ? 0.02 10.891 7.844 1 98.88 76 LEU A C 1
ATOM 556 O O . LEU A 1 76 ? 0.066 10.461 9 1 98.88 76 LEU A O 1
ATOM 560 N N . SER A 1 77 ? -1.079 11.312 7.344 1 98.94 77 SER A N 1
ATOM 561 C CA . SER A 1 77 ? -2.381 11.219 7.996 1 98.94 77 SER A CA 1
ATOM 562 C C . SER A 1 77 ? -3.303 10.266 7.25 1 98.94 77 SER A C 1
ATOM 564 O O . SER A 1 77 ? -3.641 10.5 6.09 1 98.94 77 SER A O 1
ATOM 566 N N . ILE A 1 78 ? -3.676 9.164 7.879 1 98.94 78 ILE A N 1
ATOM 567 C CA . ILE A 1 78 ? -4.637 8.227 7.309 1 98.94 78 ILE A CA 1
ATOM 568 C C . ILE A 1 78 ? -6.047 8.805 7.422 1 98.94 78 ILE A C 1
ATOM 570 O O . ILE A 1 78 ? -6.492 9.164 8.516 1 98.94 78 ILE A O 1
ATOM 574 N N . LEU A 1 79 ? -6.785 8.867 6.324 1 98.75 79 LEU A N 1
ATOM 575 C CA . LEU A 1 79 ? -8.055 9.586 6.285 1 98.75 79 LEU A CA 1
ATOM 576 C C . LEU A 1 79 ? -9.219 8.656 6.602 1 98.75 79 LEU A C 1
ATOM 578 O O . LEU A 1 79 ? -9.18 7.469 6.27 1 98.75 79 LEU A O 1
ATOM 582 N N . SER A 1 80 ? -10.203 9.25 7.199 1 98.44 80 SER A N 1
ATOM 583 C CA . SER A 1 80 ? -11.469 8.555 7.422 1 98.44 80 SER A CA 1
ATOM 584 C C . SER A 1 80 ? -12.445 8.812 6.281 1 98.44 80 SER A C 1
ATOM 586 O O . SER A 1 80 ? -12.234 9.711 5.465 1 98.44 80 SER A O 1
ATOM 588 N N . ALA A 1 81 ? -13.5 8 6.297 1 98.31 81 ALA A N 1
ATOM 589 C CA . ALA A 1 81 ? -14.539 8.109 5.277 1 98.31 81 ALA A CA 1
ATOM 590 C C . ALA A 1 81 ? -15.156 9.508 5.27 1 98.31 81 ALA A C 1
ATOM 592 O O . ALA A 1 81 ? -15.688 9.953 4.246 1 98.31 81 ALA A O 1
ATOM 593 N N . ALA A 1 82 ? -15.086 10.25 6.355 1 96.94 82 ALA A N 1
ATOM 594 C CA . ALA A 1 82 ? -15.672 11.578 6.48 1 96.94 82 ALA A CA 1
ATOM 595 C C . ALA A 1 82 ? -14.781 12.633 5.828 1 96.94 82 ALA A C 1
ATOM 597 O O . ALA A 1 82 ? -15.18 13.789 5.688 1 96.94 82 ALA A O 1
ATOM 598 N N . GLN A 1 83 ? -13.633 12.25 5.387 1 97.62 83 GLN A N 1
ATOM 599 C CA . GLN A 1 83 ? -12.648 13.242 4.98 1 97.62 83 GLN A CA 1
ATOM 600 C C . GLN A 1 83 ? -12.367 13.156 3.482 1 97.62 83 GLN A C 1
ATOM 602 O O . GLN A 1 83 ? -11.242 13.398 3.041 1 97.62 83 GLN A O 1
ATOM 607 N N . ARG A 1 84 ? -13.328 12.719 2.713 1 98.06 84 ARG A N 1
ATOM 608 C CA . ARG A 1 84 ? -13.203 12.648 1.262 1 98.06 84 ARG A CA 1
ATOM 609 C C . ARG A 1 84 ? -12.812 14 0.674 1 98.06 84 ARG A C 1
ATOM 611 O O . ARG A 1 84 ? -11.969 14.078 -0.215 1 98.06 84 ARG A O 1
ATOM 618 N N . SER A 1 85 ? -13.461 15.07 1.17 1 97 85 SER A N 1
ATOM 619 C CA . SER A 1 85 ? -13.211 16.406 0.636 1 97 85 SER A CA 1
ATOM 620 C C . SER A 1 85 ? -11.75 16.812 0.808 1 97 85 SER A C 1
ATOM 622 O O . SER A 1 85 ? -11.18 17.484 -0.057 1 97 85 SER A O 1
ATOM 624 N N . ILE A 1 86 ? -11.164 16.406 1.9 1 97.75 86 ILE A N 1
ATOM 625 C CA . ILE A 1 86 ? -9.766 16.719 2.156 1 97.75 86 ILE A CA 1
ATOM 626 C C . ILE A 1 86 ? -8.883 15.961 1.16 1 97.75 86 ILE A C 1
ATOM 628 O O . ILE A 1 86 ? -7.918 16.516 0.631 1 97.75 86 ILE A O 1
ATOM 632 N N . SER A 1 87 ? -9.203 14.695 0.901 1 98.38 87 SER A N 1
ATOM 633 C CA . SER A 1 87 ? -8.477 13.922 -0.102 1 98.38 87 SER A CA 1
ATOM 634 C C . SER A 1 87 ? -8.477 14.633 -1.452 1 98.38 87 SER A C 1
ATOM 636 O O . SER A 1 87 ? -7.426 14.789 -2.08 1 98.38 87 SER A O 1
ATOM 638 N N . VAL A 1 88 ? -9.633 15.102 -1.85 1 97.62 88 VAL A N 1
ATOM 639 C CA . VAL A 1 88 ? -9.797 15.742 -3.15 1 97.62 88 VAL A CA 1
ATOM 640 C C . VAL A 1 88 ? -8.992 17.047 -3.188 1 97.62 88 VAL A C 1
ATOM 642 O O . VAL A 1 88 ? -8.289 17.312 -4.16 1 97.62 88 VAL A O 1
ATOM 645 N N . GLN A 1 89 ? -9.086 17.828 -2.145 1 97.25 89 GLN A N 1
ATOM 646 C CA . GLN A 1 89 ? -8.406 19.125 -2.078 1 97.25 89 GLN A CA 1
ATOM 647 C C . GLN A 1 89 ? -6.891 18.938 -2.162 1 97.25 89 GLN A C 1
ATOM 649 O O . GLN A 1 89 ? -6.223 19.656 -2.914 1 97.25 89 GLN A O 1
ATOM 654 N N . CYS A 1 90 ? -6.367 17.984 -1.45 1 97.62 90 CYS A N 1
ATOM 655 C CA . CYS A 1 90 ? -4.926 17.781 -1.438 1 97.62 90 CYS A CA 1
ATOM 656 C C . CYS A 1 90 ? -4.449 17.203 -2.766 1 97.62 90 CYS A C 1
ATOM 658 O O . CYS A 1 90 ? -3.34 17.5 -3.215 1 97.62 90 CYS A O 1
ATOM 660 N N . ALA A 1 91 ? -5.25 16.359 -3.359 1 96.88 91 ALA A N 1
ATOM 661 C CA . ALA A 1 91 ? -4.902 15.797 -4.66 1 96.88 91 ALA A CA 1
ATOM 662 C C . ALA A 1 91 ? -4.793 16.891 -5.723 1 96.88 91 ALA A C 1
ATOM 664 O O . ALA A 1 91 ? -3.996 16.766 -6.656 1 96.88 91 ALA A O 1
ATOM 665 N N . LYS A 1 92 ? -5.535 17.969 -5.496 1 95.06 92 LYS A N 1
ATOM 666 C CA . LYS A 1 92 ? -5.566 19.062 -6.469 1 95.06 92 LYS A CA 1
ATOM 667 C C . LYS A 1 92 ? -4.566 20.156 -6.098 1 95.06 92 LYS A C 1
ATOM 669 O O . LYS A 1 92 ? -4.418 21.141 -6.824 1 95.06 92 LYS A O 1
ATOM 674 N N . GLY A 1 93 ? -3.936 20.016 -4.996 1 91.38 93 GLY A N 1
ATOM 675 C CA . GLY A 1 93 ? -2.994 21.031 -4.555 1 91.38 93 GLY A CA 1
ATOM 676 C C . GLY A 1 93 ? -3.67 22.266 -3.988 1 91.38 93 GLY A C 1
ATOM 677 O O . GLY A 1 93 ? -3.078 23.359 -3.961 1 91.38 93 GLY A O 1
ATOM 678 N N . GLU A 1 94 ? -4.949 22.188 -3.678 1 87.69 94 GLU A N 1
ATOM 679 C CA . GLU A 1 94 ? -5.715 23.266 -3.076 1 87.69 94 GLU A CA 1
ATOM 680 C C . GLU A 1 94 ? -5.688 23.188 -1.552 1 87.69 94 GLU A C 1
ATOM 682 O O . GLU A 1 94 ? -6.695 22.859 -0.927 1 87.69 94 GLU A O 1
ATOM 687 N N . LEU A 1 95 ? -4.617 23.609 -1.04 1 88.12 95 LEU A N 1
ATOM 688 C CA . LEU A 1 95 ? -4.395 23.391 0.384 1 88.12 95 LEU A CA 1
ATOM 689 C C . LEU A 1 95 ? -5.055 24.469 1.22 1 88.12 95 LEU A C 1
ATOM 691 O O . LEU A 1 95 ? -4.996 25.656 0.867 1 88.12 95 LEU A O 1
ATOM 695 N N . ASP A 1 96 ? -5.84 24.031 2.191 1 90.31 96 ASP A N 1
ATOM 696 C CA . ASP A 1 96 ? -6.352 24.875 3.271 1 90.31 96 ASP A CA 1
ATOM 697 C C . ASP A 1 96 ? -5.648 24.562 4.59 1 90.31 96 ASP A C 1
ATOM 699 O O . ASP A 1 96 ? -5.852 23.5 5.176 1 90.31 96 ASP A O 1
ATOM 703 N N . ALA A 1 97 ? -4.848 25.5 5.031 1 90.25 97 ALA A N 1
ATOM 704 C CA . ALA A 1 97 ? -4.023 25.297 6.219 1 90.25 97 ALA A CA 1
ATOM 705 C C . ALA A 1 97 ? -4.879 24.938 7.43 1 90.25 97 ALA A C 1
ATOM 707 O O . ALA A 1 97 ? -4.406 24.266 8.352 1 90.25 97 ALA A O 1
ATOM 708 N N . GLN A 1 98 ? -6.129 25.312 7.41 1 93.88 98 GLN A N 1
ATOM 709 C CA . GLN A 1 98 ? -7.008 25.078 8.547 1 93.88 98 GLN A CA 1
ATOM 710 C C . GLN A 1 98 ? -7.324 23.594 8.711 1 93.88 98 GLN A C 1
ATOM 712 O O . GLN A 1 98 ? -7.773 23.156 9.773 1 93.88 98 GLN A O 1
ATOM 717 N N . LEU A 1 99 ? -7.117 22.875 7.703 1 95.62 99 LEU A N 1
ATOM 718 C CA . LEU A 1 99 ? -7.395 21.438 7.738 1 95.62 99 LEU A CA 1
ATOM 719 C C . LEU A 1 99 ? -6.289 20.688 8.477 1 95.62 99 LEU A C 1
ATOM 721 O O . LEU A 1 99 ? -6.461 19.516 8.836 1 95.62 99 LEU A O 1
ATOM 725 N N . PHE A 1 100 ? -5.207 21.375 8.734 1 97.06 100 PHE A N 1
ATOM 726 C CA . PHE A 1 100 ? -4.031 20.766 9.352 1 97.06 100 PHE A CA 1
ATOM 727 C C . PHE A 1 100 ? -3.789 21.359 10.742 1 97.06 100 PHE A C 1
ATOM 729 O O . PHE A 1 100 ? -4.152 22.5 11.008 1 97.06 100 PHE A O 1
ATOM 736 N N . ASP A 1 101 ? -3.23 20.578 11.617 1 95.94 101 ASP A N 1
ATOM 737 C CA . ASP A 1 101 ? -2.852 21.094 12.93 1 95.94 101 ASP A CA 1
ATOM 738 C C . ASP A 1 101 ? -1.422 21.625 12.914 1 95.94 101 ASP A C 1
ATOM 740 O O . ASP A 1 101 ? -0.809 21.75 11.852 1 95.94 101 ASP A O 1
ATOM 744 N N . ALA A 1 102 ? -0.88 21.984 14.047 1 93.38 102 ALA A N 1
ATOM 745 C CA . ALA A 1 102 ? 0.41 22.656 14.148 1 93.38 102 ALA A CA 1
ATOM 746 C C . ALA A 1 102 ? 1.552 21.719 13.75 1 93.38 102 ALA A C 1
ATOM 748 O O . ALA A 1 102 ? 2.627 22.188 13.359 1 93.38 102 ALA A O 1
ATOM 749 N N . ASP A 1 103 ? 1.312 20.453 13.844 1 94.5 103 ASP A N 1
ATOM 750 C CA . ASP A 1 103 ? 2.338 19.469 13.516 1 94.5 103 ASP A CA 1
ATOM 751 C C . ASP A 1 103 ? 2.164 18.938 12.086 1 94.5 103 ASP A C 1
ATOM 753 O O . ASP A 1 103 ? 2.773 17.938 11.711 1 94.5 103 ASP A O 1
ATOM 757 N N . ALA A 1 104 ? 1.294 19.531 11.258 1 96.56 104 ALA A N 1
ATOM 758 C CA . ALA A 1 104 ? 1.052 19.234 9.852 1 96.56 104 ALA A CA 1
ATOM 759 C C . ALA A 1 104 ? 0.297 17.906 9.703 1 96.56 104 ALA A C 1
ATOM 761 O O . ALA A 1 104 ? 0.412 17.234 8.672 1 96.56 104 ALA A O 1
ATOM 762 N N . PHE A 1 105 ? -0.436 17.531 10.75 1 98.06 105 PHE A N 1
ATOM 763 C CA . PHE A 1 105 ? -1.397 16.438 10.625 1 98.06 105 PHE A CA 1
ATOM 764 C C . PHE A 1 105 ? -2.742 16.953 10.133 1 98.06 105 PHE A C 1
ATOM 766 O O . PHE A 1 105 ? -3.191 18.031 10.547 1 98.06 105 PHE A O 1
ATOM 773 N N . VAL A 1 106 ? -3.385 16.203 9.25 1 98.19 106 VAL A N 1
ATOM 774 C CA . VAL A 1 106 ? -4.785 16.5 8.961 1 98.19 106 VAL A CA 1
ATOM 775 C C . VAL A 1 106 ? -5.613 16.359 10.234 1 98.19 106 VAL A C 1
ATOM 777 O O . VAL A 1 106 ? -5.574 15.328 10.906 1 98.19 106 VAL A O 1
ATOM 780 N N . ARG A 1 107 ? -6.344 17.391 10.555 1 97.44 107 ARG A N 1
ATOM 781 C CA . ARG A 1 107 ? -7.188 17.344 11.742 1 97.44 107 ARG A CA 1
ATOM 782 C C . ARG A 1 107 ? -8.211 16.219 11.648 1 97.44 107 ARG A C 1
ATOM 784 O O . ARG A 1 107 ? -8.805 16 10.594 1 97.44 107 ARG A O 1
ATOM 791 N N . ASP A 1 108 ? -8.391 15.414 12.703 1 96.81 108 ASP A N 1
ATOM 792 C CA . ASP A 1 108 ? -9.422 14.391 12.875 1 96.81 108 ASP A CA 1
ATOM 793 C C . ASP A 1 108 ? -9.156 13.18 11.992 1 96.81 108 ASP A C 1
ATOM 795 O O . ASP A 1 108 ? -10.062 12.398 11.703 1 96.81 108 ASP A O 1
ATOM 799 N N . SER A 1 109 ? -7.863 13.078 11.492 1 98.25 109 SER A N 1
ATOM 800 C CA . SER A 1 109 ? -7.512 11.883 10.727 1 98.25 109 SER A CA 1
ATOM 801 C C . SER A 1 109 ? -7.566 10.633 11.602 1 98.25 109 SER A C 1
ATOM 803 O O . SER A 1 109 ? -7.57 10.727 12.828 1 98.25 109 SER A O 1
ATOM 805 N N . LEU A 1 110 ? -7.672 9.492 11.023 1 98.31 110 LEU A N 1
ATOM 806 C CA . LEU A 1 110 ? -7.715 8.227 11.75 1 98.31 110 LEU A CA 1
ATOM 807 C C . LEU A 1 110 ? -6.438 8.031 12.562 1 98.31 110 LEU A C 1
ATOM 809 O O . LEU A 1 110 ? -6.496 7.617 13.727 1 98.31 110 LEU A O 1
ATOM 813 N N . VAL A 1 111 ? -5.344 8.219 11.914 1 98.44 111 VAL A N 1
ATOM 814 C CA . VAL A 1 111 ? -4.008 8.078 12.484 1 98.44 111 VAL A CA 1
ATOM 815 C C . VAL A 1 111 ? -3.059 9.078 11.828 1 98.44 111 VAL A C 1
ATOM 817 O O . VAL A 1 111 ? -3.146 9.328 10.625 1 98.44 111 VAL A O 1
ATOM 820 N N . GLY A 1 112 ? -2.24 9.656 12.594 1 98.62 112 GLY A N 1
ATOM 821 C CA . GLY A 1 112 ? -1.128 10.445 12.086 1 98.62 112 GLY A CA 1
ATOM 822 C C . GLY A 1 112 ? 0.226 9.859 12.445 1 98.62 112 GLY A C 1
ATOM 823 O O . GLY A 1 112 ? 0.419 9.359 13.555 1 98.62 112 GLY A O 1
ATOM 824 N N . LEU A 1 113 ? 1.161 9.945 11.57 1 98.69 113 LEU A N 1
ATOM 825 C CA . LEU A 1 113 ? 2.537 9.5 11.766 1 98.69 113 LEU A CA 1
ATOM 826 C C . LEU A 1 113 ? 3.52 10.633 11.484 1 98.69 113 LEU A C 1
ATOM 828 O O . LEU A 1 113 ? 3.471 11.258 10.422 1 98.69 113 LEU A O 1
ATOM 832 N N . SER A 1 114 ? 4.391 10.922 12.406 1 98.69 114 SER A N 1
ATOM 833 C CA . SER A 1 114 ? 5.574 11.719 12.109 1 98.69 114 SER A CA 1
ATOM 834 C C . SER A 1 114 ? 6.738 10.836 11.664 1 98.69 114 SER A C 1
ATOM 836 O O . SER A 1 114 ? 7.055 9.844 12.312 1 98.69 114 SER A O 1
ATOM 838 N N . CYS A 1 115 ? 7.344 11.281 10.609 1 98.62 115 CYS A N 1
ATOM 839 C CA . CYS A 1 115 ? 8.359 10.406 10.031 1 98.62 115 CYS A CA 1
ATOM 840 C C . CYS A 1 115 ? 9.641 11.18 9.75 1 98.62 115 CYS A C 1
ATOM 842 O O . CYS A 1 115 ? 9.594 12.328 9.312 1 98.62 115 CYS A O 1
ATOM 844 N N . GLN A 1 116 ? 10.711 10.492 9.992 1 98.69 116 GLN A N 1
ATOM 845 C CA . GLN A 1 116 ? 12.016 10.875 9.461 1 98.69 116 GLN A CA 1
ATOM 846 C C . GLN A 1 116 ? 12.375 10.047 8.234 1 98.69 116 GLN A C 1
ATOM 848 O O . GLN A 1 116 ? 12.242 8.82 8.25 1 98.69 116 GLN A O 1
ATOM 853 N N . VAL A 1 117 ? 12.828 10.742 7.211 1 98.75 117 VAL A N 1
ATOM 854 C CA . VAL A 1 117 ? 13.219 10 6.016 1 98.75 117 VAL A CA 1
ATOM 855 C C . VAL A 1 117 ? 14.359 9.047 6.34 1 98.75 117 VAL A C 1
ATOM 857 O O . VAL A 1 117 ? 15.398 9.469 6.855 1 98.75 117 VAL A O 1
ATOM 860 N N . HIS A 1 118 ? 14.141 7.848 6.062 1 98.69 118 HIS A N 1
ATOM 861 C CA . HIS A 1 118 ? 15.078 6.77 6.352 1 98.69 118 HIS A CA 1
ATOM 862 C C . HIS A 1 118 ? 15.742 6.258 5.078 1 98.69 118 HIS A C 1
ATOM 864 O O . HIS A 1 118 ? 16.844 5.719 5.121 1 98.69 118 HIS A O 1
ATOM 870 N N . GLY A 1 119 ? 15.109 6.387 3.916 1 98.56 119 GLY A N 1
ATOM 871 C CA . GLY A 1 119 ? 15.609 5.992 2.611 1 98.56 119 GLY A CA 1
ATOM 872 C C . GLY A 1 119 ? 14.812 6.578 1.461 1 98.56 119 GLY A C 1
ATOM 873 O O . GLY A 1 119 ? 13.617 6.828 1.592 1 98.56 119 GLY A O 1
ATOM 874 N N . LEU A 1 120 ? 15.5 6.824 0.356 1 98.69 120 LEU A N 1
ATOM 875 C CA . LEU A 1 120 ? 14.898 7.285 -0.891 1 98.69 120 LEU A CA 1
ATOM 876 C C . LEU A 1 120 ? 15.344 6.414 -2.062 1 98.69 120 LEU A C 1
ATOM 878 O O . LEU A 1 120 ? 16.531 6.172 -2.242 1 98.69 120 LEU A O 1
ATOM 882 N N . HIS A 1 121 ? 14.391 5.898 -2.84 1 98.81 121 HIS A N 1
ATOM 883 C CA . HIS A 1 121 ? 14.68 5.074 -4.008 1 98.81 121 HIS A CA 1
ATOM 884 C C . HIS A 1 121 ? 13.883 5.539 -5.223 1 98.81 121 HIS A C 1
ATOM 886 O O . HIS A 1 121 ? 12.664 5.371 -5.27 1 98.81 121 HIS A O 1
ATOM 892 N N . ARG A 1 122 ? 14.531 6.043 -6.219 1 98.38 122 ARG A N 1
ATOM 893 C CA . ARG A 1 122 ? 13.859 6.516 -7.422 1 98.38 122 ARG A CA 1
ATOM 894 C C . ARG A 1 122 ? 13.602 5.363 -8.391 1 98.38 122 ARG A C 1
ATOM 896 O O . ARG A 1 122 ? 14.516 4.613 -8.727 1 98.38 122 ARG A O 1
ATOM 903 N N . HIS A 1 123 ? 12.398 5.184 -8.797 1 98.56 123 HIS A N 1
ATOM 904 C CA . HIS A 1 123 ? 11.984 4.16 -9.75 1 98.56 123 HIS A CA 1
ATOM 905 C C . HIS A 1 123 ? 10.953 4.707 -10.727 1 98.56 123 HIS A C 1
ATOM 907 O O . HIS A 1 123 ? 9.805 4.969 -10.352 1 98.56 123 HIS A O 1
ATOM 913 N N . GLY A 1 124 ? 11.383 4.82 -12.023 1 98.06 124 GLY A N 1
ATOM 914 C CA . GLY A 1 124 ? 10.461 5.328 -13.023 1 98.06 124 GLY A CA 1
ATOM 915 C C . GLY A 1 124 ? 10.008 6.75 -12.75 1 98.06 124 GLY A C 1
ATOM 916 O O . GLY A 1 124 ? 10.828 7.652 -12.586 1 98.06 124 GLY A O 1
ATOM 917 N N . ASP A 1 125 ? 8.688 6.898 -12.609 1 98.44 125 ASP A N 1
ATOM 918 C CA . ASP A 1 125 ? 8.141 8.25 -12.477 1 98.44 125 ASP A CA 1
ATOM 919 C C . ASP A 1 125 ? 7.766 8.547 -11.031 1 98.44 125 ASP A C 1
ATOM 921 O O . ASP A 1 125 ? 7.117 9.555 -10.742 1 98.44 125 ASP A O 1
ATOM 925 N N . HIS A 1 126 ? 8.133 7.684 -10.062 1 98.69 126 HIS A N 1
ATOM 926 C CA . HIS A 1 126 ? 7.91 7.914 -8.641 1 98.69 126 HIS A CA 1
ATOM 927 C C . HIS A 1 126 ? 9.172 7.641 -7.828 1 98.69 126 HIS A C 1
ATOM 929 O O . HIS A 1 126 ? 10.094 6.98 -8.312 1 98.69 126 HIS A O 1
ATOM 935 N N . THR A 1 127 ? 9.203 8.188 -6.68 1 98.81 127 THR A N 1
ATOM 936 C CA . THR A 1 127 ? 10.219 7.91 -5.66 1 98.81 127 THR A CA 1
ATOM 937 C C . THR A 1 127 ? 9.594 7.234 -4.445 1 98.81 127 THR A C 1
ATOM 939 O O . THR A 1 127 ? 8.562 7.691 -3.936 1 98.81 127 THR A O 1
ATOM 942 N N . LEU A 1 128 ? 10.18 6.141 -4.047 1 98.88 128 LEU A N 1
ATOM 943 C CA . LEU A 1 128 ? 9.836 5.523 -2.771 1 98.88 128 LEU A CA 1
ATOM 944 C C . LEU A 1 128 ? 10.523 6.246 -1.617 1 98.88 128 LEU A C 1
ATOM 946 O O . LEU A 1 128 ? 11.75 6.414 -1.622 1 98.88 128 LEU A O 1
ATOM 950 N N . ILE A 1 129 ? 9.727 6.656 -0.701 1 98.94 129 ILE A N 1
ATOM 951 C CA . ILE A 1 129 ? 10.234 7.223 0.541 1 98.94 129 ILE A CA 1
ATOM 952 C C . ILE A 1 129 ? 10.031 6.234 1.686 1 98.94 129 ILE A C 1
ATOM 954 O O . ILE A 1 129 ? 8.898 5.855 1.989 1 98.94 129 ILE A O 1
ATOM 958 N N . VAL A 1 130 ? 11.109 5.793 2.25 1 98.94 130 VAL A N 1
ATOM 959 C CA . VAL A 1 130 ? 11.047 5.035 3.494 1 98.94 130 VAL A CA 1
ATOM 960 C C . VAL A 1 130 ? 11.148 5.984 4.684 1 98.94 130 VAL A C 1
ATOM 962 O O . VAL A 1 130 ? 12.086 6.773 4.777 1 98.94 130 VAL A O 1
ATOM 965 N N . GLY A 1 131 ? 10.148 5.93 5.527 1 98.88 131 GLY A N 1
ATOM 966 C CA . GLY A 1 131 ? 10.125 6.789 6.699 1 98.88 131 GLY A CA 1
ATOM 967 C C . GLY A 1 131 ? 10.18 6.023 8.008 1 98.88 131 GLY A C 1
ATOM 968 O O . GLY A 1 131 ? 9.477 5.027 8.18 1 98.88 131 GLY A O 1
ATOM 969 N N . ARG A 1 132 ? 11.023 6.461 8.883 1 98.75 132 ARG A N 1
ATOM 970 C CA . ARG A 1 132 ? 11 5.969 10.258 1 98.75 132 ARG A CA 1
ATOM 971 C C . ARG A 1 132 ? 9.977 6.727 11.094 1 98.75 132 ARG A C 1
ATOM 973 O O . ARG A 1 132 ? 10.047 7.953 11.211 1 98.75 132 ARG A O 1
ATOM 980 N N . VAL A 1 133 ? 9.055 6.02 11.68 1 98.81 133 VAL A N 1
ATOM 981 C CA . VAL A 1 133 ? 8 6.652 12.461 1 98.81 133 VAL A CA 1
ATOM 982 C C . VAL A 1 133 ? 8.555 7.062 13.828 1 98.81 133 VAL A C 1
ATOM 984 O O . VAL A 1 133 ? 9.078 6.227 14.57 1 98.81 133 VAL A O 1
ATOM 987 N N . THR A 1 134 ? 8.398 8.336 14.133 1 98.06 134 THR A N 1
ATOM 988 C CA . THR A 1 134 ? 8.961 8.852 15.375 1 98.06 134 THR A CA 1
ATOM 989 C C . THR A 1 134 ? 7.852 9.219 16.359 1 98.06 134 THR A C 1
ATOM 991 O O . THR A 1 134 ? 8.086 9.32 17.562 1 98.06 134 THR A O 1
ATOM 994 N N . ARG A 1 135 ? 6.68 9.484 15.812 1 97.5 135 ARG A N 1
ATOM 995 C CA . ARG A 1 135 ? 5.516 9.812 16.625 1 97.5 135 ARG A CA 1
ATOM 996 C C . ARG A 1 135 ? 4.234 9.281 15.992 1 97.5 135 ARG A C 1
ATOM 998 O O . ARG A 1 135 ? 4.117 9.242 14.766 1 97.5 135 ARG A O 1
ATOM 1005 N N . LEU A 1 136 ? 3.381 8.898 16.859 1 97.75 136 LEU A N 1
ATOM 1006 C CA . LEU A 1 136 ? 2.047 8.477 16.438 1 97.75 136 LEU A CA 1
ATOM 1007 C C . LEU A 1 136 ? 0.979 9.391 17.031 1 97.75 136 LEU A C 1
ATOM 1009 O O . LEU A 1 136 ? 1.074 9.797 18.188 1 97.75 136 LEU A O 1
ATOM 1013 N N . HIS A 1 137 ? 0.088 9.75 16.188 1 95.25 137 HIS A N 1
ATOM 1014 C CA . HIS A 1 137 ? -1.12 10.461 16.594 1 95.25 137 HIS A CA 1
ATOM 1015 C C . HIS A 1 137 ? -2.367 9.633 16.312 1 95.25 137 HIS A C 1
ATOM 1017 O O . HIS A 1 137 ? -2.713 9.398 15.156 1 95.25 137 HIS A O 1
ATOM 1023 N N . GLU A 1 138 ? -3.02 9.211 17.312 1 92.56 138 GLU A N 1
ATOM 1024 C CA . GLU A 1 138 ? -4.211 8.383 17.125 1 92.56 138 GLU A CA 1
ATOM 1025 C C . GLU A 1 138 ? -5.477 9.234 17.109 1 92.56 138 GLU A C 1
ATOM 1027 O O . GLU A 1 138 ? -5.734 9.992 18.047 1 92.56 138 GLU A O 1
ATOM 1032 N N . GLY A 1 139 ? -6.223 9.109 16.062 1 94.12 139 GLY A N 1
ATOM 1033 C CA . GLY A 1 139 ? -7.508 9.789 15.977 1 94.12 139 GLY A CA 1
ATOM 1034 C C . GLY A 1 139 ? -8.664 8.945 16.484 1 94.12 139 GLY A C 1
ATOM 1035 O O . GLY A 1 139 ? -8.445 7.938 17.156 1 94.12 139 GLY A O 1
ATOM 1036 N N . ARG A 1 140 ? -9.859 9.453 16.219 1 91.94 140 ARG A N 1
ATOM 1037 C CA . ARG A 1 140 ? -11.055 8.734 16.625 1 91.94 140 ARG A CA 1
ATOM 1038 C C . ARG A 1 140 ? -11.344 7.57 15.688 1 91.94 140 ARG A C 1
ATOM 1040 O O . ARG A 1 140 ? -11.094 7.664 14.484 1 91.94 140 ARG A O 1
ATOM 1047 N N . PRO A 1 141 ? -11.844 6.531 16.312 1 92.62 141 PRO A N 1
ATOM 1048 C CA . PRO A 1 141 ? -12.219 5.398 15.469 1 92.62 141 PRO A CA 1
ATOM 1049 C C . PRO A 1 141 ? -13.32 5.742 14.469 1 92.62 141 PRO A C 1
ATOM 1051 O O . PRO A 1 141 ? -14.367 6.273 14.859 1 92.62 141 PRO A O 1
ATOM 1054 N N . GLN A 1 142 ? -13.07 5.66 13.336 1 96.69 142 GLN A N 1
ATOM 1055 C CA . GLN A 1 142 ? -13.984 5.836 12.211 1 96.69 142 GLN A CA 1
ATOM 1056 C C . GLN A 1 142 ? -13.656 4.867 11.078 1 96.69 142 GLN A C 1
ATOM 1058 O O . GLN A 1 142 ? -12.609 4.219 11.094 1 96.69 142 GLN A O 1
ATOM 1063 N N . GLU A 1 143 ? -14.586 4.695 10.156 1 98.06 143 GLU A N 1
ATOM 1064 C CA . GLU A 1 143 ? -14.305 3.877 8.977 1 98.06 143 GLU A CA 1
ATOM 1065 C C . GLU A 1 143 ? -13.281 4.555 8.07 1 98.06 143 GLU A C 1
ATOM 1067 O O . GLU A 1 143 ? -13.266 5.781 7.953 1 98.06 143 GLU A O 1
ATOM 1072 N N . PRO A 1 144 ? -12.484 3.789 7.473 1 98.75 144 PRO A N 1
ATOM 1073 C CA . PRO A 1 144 ? -11.438 4.367 6.625 1 98.75 144 PRO A CA 1
ATOM 1074 C C . PRO A 1 144 ? -11.977 4.863 5.285 1 98.75 144 PRO A C 1
ATOM 1076 O O . PRO A 1 144 ? -12.992 4.355 4.793 1 98.75 144 PRO A O 1
ATOM 1079 N N . LEU A 1 145 ? -11.398 5.887 4.758 1 98.88 145 LEU A N 1
ATOM 1080 C CA . LEU A 1 145 ? -11.586 6.246 3.355 1 98.88 145 LEU A CA 1
ATOM 1081 C C . LEU A 1 145 ? -10.805 5.309 2.443 1 98.88 145 LEU A C 1
ATOM 1083 O O . LEU A 1 145 ? -9.625 5.039 2.686 1 98.88 145 LEU A O 1
ATOM 1087 N N . LEU A 1 146 ? -11.477 4.766 1.489 1 98.94 146 LEU A N 1
ATOM 1088 C CA . LEU A 1 146 ? -10.852 3.881 0.514 1 98.94 146 LEU A CA 1
ATOM 1089 C C . LEU A 1 146 ? -11 4.438 -0.899 1 98.94 146 LEU A C 1
ATOM 1091 O O . LEU A 1 146 ? -11.875 5.266 -1.155 1 98.94 146 LEU A O 1
ATOM 1095 N N . TYR A 1 147 ? -10.117 4.043 -1.708 1 98.81 147 TYR A N 1
ATOM 1096 C CA . TYR A 1 147 ? -10.211 4.27 -3.145 1 98.81 147 TYR A CA 1
ATOM 1097 C C . TYR A 1 147 ? -10.141 2.953 -3.912 1 98.81 147 TYR A C 1
ATOM 1099 O O . TYR A 1 147 ? -9.234 2.15 -3.691 1 98.81 147 TYR A O 1
ATOM 1107 N N . TRP A 1 148 ? -11.102 2.676 -4.789 1 98.69 148 TRP A N 1
ATOM 1108 C CA . TRP A 1 148 ? -11.211 1.435 -5.551 1 98.69 148 TRP A CA 1
ATOM 1109 C C . TRP A 1 148 ? -12.039 1.642 -6.816 1 98.69 148 TRP A C 1
A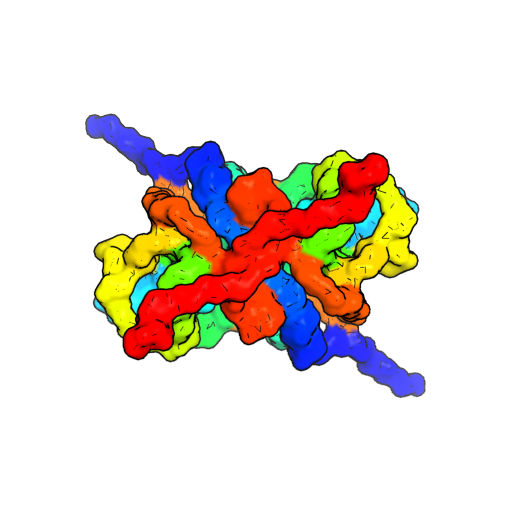TOM 1111 O O . TRP A 1 148 ? -13.078 2.303 -6.781 1 98.69 148 TRP A O 1
ATOM 1121 N N . ALA A 1 149 ? -11.523 1.086 -7.898 1 97.75 149 ALA A N 1
ATOM 1122 C CA . ALA A 1 149 ? -12.227 1.175 -9.18 1 97.75 149 ALA A CA 1
ATOM 1123 C C . ALA A 1 149 ? -12.562 2.623 -9.516 1 97.75 149 ALA A C 1
ATOM 1125 O O . ALA A 1 149 ? -13.703 2.932 -9.891 1 97.75 149 ALA A O 1
ATOM 1126 N N . ARG A 1 150 ? -11.695 3.488 -9.234 1 97.38 150 ARG A N 1
ATOM 1127 C CA . ARG A 1 150 ? -11.727 4.902 -9.602 1 97.38 150 ARG A CA 1
ATOM 1128 C C . ARG A 1 150 ? -12.805 5.648 -8.828 1 97.38 150 ARG A C 1
ATOM 1130 O O . ARG A 1 150 ? -13.383 6.613 -9.328 1 97.38 150 ARG A O 1
ATOM 1137 N N . GLY A 1 151 ? -13.039 5.145 -7.59 1 98.19 151 GLY A N 1
ATOM 1138 C CA . GLY A 1 151 ? -14.008 5.797 -6.727 1 98.19 151 GLY A CA 1
ATOM 1139 C C . GLY A 1 151 ? -13.695 5.645 -5.25 1 98.19 151 GLY A C 1
ATOM 1140 O O . GLY A 1 151 ? -13.023 4.691 -4.848 1 98.19 151 GLY A O 1
ATOM 1141 N N . TYR A 1 152 ? -14.289 6.605 -4.512 1 98.75 152 TYR A N 1
ATOM 1142 C CA . TYR A 1 152 ? -14.133 6.531 -3.064 1 98.75 152 TYR A CA 1
ATOM 1143 C C . TYR A 1 152 ? -15.102 5.508 -2.469 1 98.75 152 TYR A C 1
ATOM 1145 O O . TYR A 1 152 ? -16.25 5.402 -2.904 1 98.75 152 TYR A O 1
ATOM 1153 N N . ARG A 1 153 ? -14.625 4.777 -1.589 1 98.75 153 ARG A N 1
ATOM 1154 C CA . ARG A 1 153 ? -15.359 3.717 -0.904 1 98.75 153 ARG A CA 1
ATOM 1155 C C . ARG A 1 153 ? -15.055 3.719 0.59 1 98.75 153 ARG A C 1
ATOM 1157 O O . ARG A 1 153 ? -14.289 4.555 1.073 1 98.75 153 ARG A O 1
ATOM 1164 N N . THR A 1 154 ? -15.734 2.92 1.299 1 98.81 154 THR A N 1
ATOM 1165 C CA . THR A 1 154 ? -15.383 2.541 2.664 1 98.81 154 THR A CA 1
ATOM 1166 C C . THR A 1 154 ? -15.586 1.044 2.879 1 98.81 154 THR A C 1
ATOM 1168 O O . THR A 1 154 ? -15.836 0.304 1.925 1 98.81 154 THR A O 1
ATOM 1171 N N . VAL A 1 155 ? -15.375 0.577 4.094 1 98.44 155 VAL A N 1
ATOM 1172 C CA . VAL A 1 155 ? -15.32 -0.857 4.359 1 98.44 155 VAL A CA 1
ATOM 1173 C C . VAL A 1 155 ? -16.703 -1.352 4.801 1 98.44 155 VAL A C 1
ATOM 1175 O O . VAL A 1 155 ? -17.5 -0.581 5.336 1 98.44 155 VAL A O 1
ATOM 1178 N N . THR A 1 156 ? -16.969 -2.594 4.535 1 98.19 156 THR A N 1
ATOM 1179 C CA . THR A 1 156 ? -18.094 -3.338 5.074 1 98.19 156 THR A CA 1
ATOM 1180 C C . THR A 1 156 ? -17.719 -4.793 5.332 1 98.19 156 THR A C 1
ATOM 1182 O O . THR A 1 156 ? -16.672 -5.258 4.871 1 98.19 156 THR A O 1
ATOM 1185 N N . SER A 1 157 ? -18.469 -5.539 6.137 1 96.75 157 SER A N 1
ATOM 1186 C CA . SER A 1 157 ? -18.188 -6.941 6.441 1 96.75 157 SER A CA 1
ATOM 1187 C C . SER A 1 157 ? -18.281 -7.805 5.188 1 96.75 157 SER A C 1
ATOM 1189 O O . SER A 1 157 ? -18.984 -7.457 4.238 1 96.75 157 SER A O 1
ATOM 1191 N N . LEU A 1 158 ? -17.531 -8.914 5.195 1 95.31 158 LEU A N 1
ATOM 1192 C CA . LEU A 1 158 ? -17.625 -9.859 4.09 1 95.31 158 LEU A CA 1
ATOM 1193 C C . LEU A 1 158 ? -19.016 -10.492 4.047 1 95.31 158 LEU A C 1
ATOM 1195 O O . LEU A 1 158 ? -19.625 -10.75 5.09 1 95.31 158 LEU A O 1
ATOM 1199 N N . PRO A 1 159 ? -19.453 -10.734 2.871 1 84.31 159 PRO A N 1
ATOM 1200 C CA . PRO A 1 159 ? -20.688 -11.531 2.805 1 84.31 159 PRO A CA 1
ATOM 1201 C C . PRO A 1 159 ? -20.484 -12.961 3.301 1 84.31 159 PRO A C 1
ATOM 1203 O O . PRO A 1 159 ? -19.359 -13.477 3.287 1 84.31 159 PRO A O 1
ATOM 1206 N N . PRO A 1 160 ? -21.422 -13.523 3.967 1 78.75 160 PRO A N 1
ATOM 1207 C CA . PRO A 1 160 ? -21.297 -14.914 4.414 1 78.75 160 PRO A CA 1
ATOM 1208 C C . PRO A 1 160 ? -20.859 -15.852 3.293 1 78.75 160 PRO A C 1
ATOM 1210 O O . PRO A 1 160 ? -21.203 -15.641 2.131 1 78.75 160 PRO A O 1
ATOM 1213 N N . SER A 1 161 ? -19.734 -16.531 3.537 1 72.12 161 SER A N 1
ATOM 1214 C CA . SER A 1 161 ? -19.328 -17.516 2.535 1 72.12 161 SER A CA 1
ATOM 1215 C C . SER A 1 161 ? -20.391 -18.594 2.355 1 72.12 161 SER A C 1
ATOM 1217 O O . SER A 1 161 ? -21.109 -18.938 3.303 1 72.12 161 SER A O 1
ATOM 1219 N N . ASP A 1 162 ? -20.922 -18.719 1.167 1 54.94 162 ASP A N 1
ATOM 1220 C CA . ASP A 1 162 ? -21.875 -19.812 0.977 1 54.94 162 ASP A CA 1
ATOM 1221 C C . ASP A 1 162 ? -21.453 -21.047 1.771 1 54.94 162 ASP A C 1
ATOM 1223 O O . ASP A 1 162 ? -22.297 -21.859 2.145 1 54.94 162 ASP A O 1
ATOM 1227 N N . SER A 1 163 ? -20.234 -21.328 1.996 1 49.59 163 SER A N 1
ATOM 1228 C CA . SER A 1 163 ? -19.906 -22.562 2.711 1 49.59 163 SER A CA 1
ATOM 1229 C C . SER A 1 163 ? -20.156 -22.422 4.207 1 49.59 163 SER A C 1
ATOM 1231 O O . SER A 1 163 ? -20.031 -23.391 4.961 1 49.59 163 SER A O 1
ATOM 1233 N N . ASP A 1 164 ? -20.188 -21.297 4.758 1 46.66 164 ASP A N 1
ATOM 1234 C CA . ASP A 1 164 ? -20.5 -21.234 6.184 1 46.66 164 ASP A CA 1
ATOM 1235 C C . ASP A 1 164 ? -21.938 -21.688 6.461 1 46.66 164 ASP A C 1
ATOM 1237 O O . ASP A 1 164 ? -22.297 -21.922 7.613 1 46.66 164 ASP A O 1
ATOM 1241 N N . GLY A 1 165 ? -22.812 -21.562 5.66 1 36.84 165 GLY A N 1
ATOM 1242 C CA . GLY A 1 165 ? -24.156 -22.078 5.895 1 36.84 165 GLY A CA 1
ATOM 1243 C C . GLY A 1 165 ? -24.266 -23.578 5.617 1 36.84 165 GLY A C 1
ATOM 1244 O O . GLY A 1 165 ? -25.359 -24.141 5.672 1 36.84 165 GLY A O 1
ATOM 1245 N N . ALA A 1 166 ? -23.328 -24.234 4.977 1 32.41 166 ALA A N 1
ATOM 1246 C CA . ALA A 1 166 ? -23.656 -25.656 4.887 1 32.41 166 ALA A CA 1
ATOM 1247 C C . ALA A 1 166 ? -23.234 -26.406 6.148 1 32.41 166 ALA A C 1
ATOM 1249 O O . ALA A 1 166 ? -22.219 -26.062 6.758 1 32.41 166 ALA A O 1
ATOM 1250 N N . MET B 1 1 ? 21.438 15.102 33.969 1 30.48 1 MET B N 1
ATOM 1251 C CA . MET B 1 1 ? 20.469 15.391 32.906 1 30.48 1 MET B CA 1
ATOM 1252 C C . MET B 1 1 ? 19.938 14.094 32.312 1 30.48 1 MET B C 1
ATOM 1254 O O . MET B 1 1 ? 20.688 13.344 31.672 1 30.48 1 MET B O 1
ATOM 1258 N N . THR B 1 2 ? 19.062 13.344 32.844 1 35.06 2 THR B N 1
ATOM 1259 C CA . THR B 1 2 ? 18.531 12.055 32.406 1 35.06 2 THR B CA 1
ATOM 1260 C C . THR B 1 2 ? 18.141 12.094 30.938 1 35.06 2 THR B C 1
ATOM 1262 O O . THR B 1 2 ? 17.422 12.992 30.516 1 35.06 2 THR B O 1
ATOM 1265 N N . GLN B 1 3 ? 19.062 11.875 30 1 33.78 3 GLN B N 1
ATOM 1266 C CA . GLN B 1 3 ? 18.812 11.836 28.562 1 33.78 3 GLN B CA 1
ATOM 1267 C C . GLN B 1 3 ? 17.469 11.18 28.266 1 33.78 3 GLN B C 1
ATOM 1269 O O . GLN B 1 3 ? 17.203 10.047 28.688 1 33.78 3 GLN B O 1
ATOM 1274 N N . SER B 1 4 ? 16.281 11.875 28.422 1 38.12 4 SER B N 1
ATOM 1275 C CA . SER B 1 4 ? 15 11.398 27.922 1 38.12 4 SER B CA 1
ATOM 1276 C C . SER B 1 4 ? 15.18 10.523 26.688 1 38.12 4 SER B C 1
ATOM 1278 O O . SER B 1 4 ? 15.789 10.953 25.703 1 38.12 4 SER B O 1
ATOM 1280 N N . THR B 1 5 ? 15.523 9.352 26.719 1 42.06 5 THR B N 1
ATOM 1281 C CA . THR B 1 5 ? 15.523 8.391 25.625 1 42.06 5 THR B CA 1
ATOM 1282 C C . THR B 1 5 ? 14.516 8.797 24.562 1 42.06 5 THR B C 1
ATOM 1284 O O . THR B 1 5 ? 13.328 8.969 24.844 1 42.06 5 THR B O 1
ATOM 1287 N N . PRO B 1 6 ? 14.812 9.633 23.547 1 48.16 6 PRO B N 1
ATOM 1288 C CA . PRO B 1 6 ? 13.781 10.016 22.578 1 48.16 6 PRO B CA 1
ATOM 1289 C C . PRO B 1 6 ? 12.641 9 22.5 1 48.16 6 PRO B C 1
ATOM 1291 O O . PRO B 1 6 ? 12.891 7.793 22.422 1 48.16 6 PRO B O 1
ATOM 1294 N N . GLU B 1 7 ? 11.625 8.914 23.344 1 56.56 7 GLU B N 1
ATOM 1295 C CA . GLU B 1 7 ? 10.5 8.008 23.531 1 56.56 7 GLU B CA 1
ATOM 1296 C C . GLU B 1 7 ? 9.922 7.562 22.188 1 56.56 7 GLU B C 1
ATOM 1298 O O . GLU B 1 7 ? 9.312 8.359 21.484 1 56.56 7 GLU B O 1
ATOM 1303 N N . GLY B 1 8 ? 10.75 6.828 21.359 1 78.5 8 GLY B N 1
ATOM 1304 C CA . GLY B 1 8 ? 10.453 6.262 20.062 1 78.5 8 GLY B CA 1
ATOM 1305 C C . GLY B 1 8 ? 9.195 5.414 20.047 1 78.5 8 GLY B C 1
ATOM 1306 O O . GLY B 1 8 ? 8.578 5.203 21.094 1 78.5 8 GLY B O 1
ATOM 1307 N N . VAL B 1 9 ? 8.453 5.332 19.016 1 91.88 9 VAL B N 1
ATOM 1308 C CA . VAL B 1 9 ? 7.277 4.508 18.781 1 91.88 9 VAL B CA 1
ATOM 1309 C C . VAL B 1 9 ? 7.625 3.033 18.984 1 91.88 9 VAL B C 1
ATOM 1311 O O . VAL B 1 9 ? 8.578 2.525 18.391 1 91.88 9 VAL B O 1
ATOM 1314 N N . ASP B 1 10 ? 6.926 2.404 19.984 1 92.56 10 ASP B N 1
ATOM 1315 C CA . ASP B 1 10 ? 7.207 0.985 20.172 1 92.56 10 ASP B CA 1
ATOM 1316 C C . ASP B 1 10 ? 6.43 0.13 19.172 1 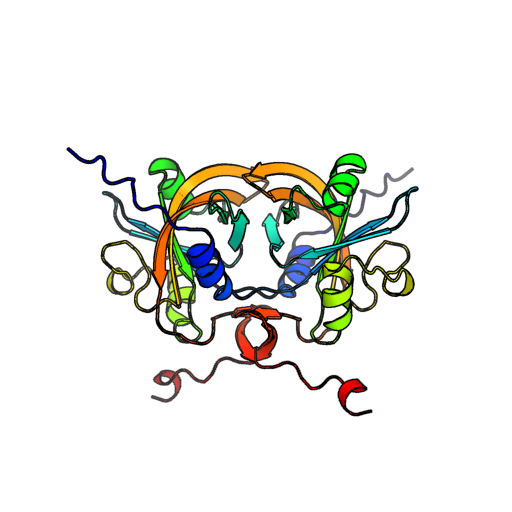92.56 10 ASP B C 1
ATOM 1318 O O . ASP B 1 10 ? 5.523 0.623 18.5 1 92.56 10 ASP B O 1
ATOM 1322 N N . ALA B 1 11 ? 6.801 -1.152 19.156 1 94.56 11 ALA B N 1
ATOM 1323 C CA . ALA B 1 11 ? 6.297 -2.078 18.156 1 94.56 11 ALA B CA 1
ATOM 1324 C C . ALA B 1 11 ? 4.789 -2.264 18.281 1 94.56 11 ALA B C 1
ATOM 1326 O O . ALA B 1 11 ? 4.074 -2.326 17.281 1 94.56 11 ALA B O 1
ATOM 1327 N N . ARG B 1 12 ? 4.32 -2.381 19.469 1 95 12 ARG B N 1
ATOM 1328 C CA . ARG B 1 12 ? 2.895 -2.602 19.688 1 95 12 ARG B CA 1
ATOM 1329 C C . ARG B 1 12 ? 2.078 -1.4 19.234 1 95 12 ARG B C 1
ATOM 1331 O O . ARG B 1 12 ? 1.072 -1.559 18.531 1 95 12 ARG B O 1
ATOM 1338 N N . GLY B 1 13 ? 2.512 -0.224 19.656 1 96.06 13 GLY B N 1
ATOM 1339 C CA . GLY B 1 13 ? 1.841 0.988 19.219 1 96.06 13 GLY B CA 1
ATOM 1340 C C . GLY B 1 13 ? 1.842 1.158 17.703 1 96.06 13 GLY B C 1
ATOM 1341 O O . GLY B 1 13 ? 0.831 1.549 17.125 1 96.06 13 GLY B O 1
ATOM 1342 N N . PHE B 1 14 ? 2.969 0.819 17.156 1 98.06 14 PHE B N 1
ATOM 1343 C CA . PHE B 1 14 ? 3.092 0.911 15.711 1 98.06 14 PHE B CA 1
ATOM 1344 C C . PHE B 1 14 ? 2.15 -0.074 15.023 1 98.06 14 PHE B C 1
ATOM 1346 O O . PHE B 1 14 ? 1.423 0.295 14.102 1 98.06 14 PHE B O 1
ATOM 1353 N N . ARG B 1 15 ? 2.121 -1.262 15.477 1 97.5 15 ARG B N 1
ATOM 1354 C CA . ARG B 1 15 ? 1.25 -2.285 14.914 1 97.5 15 ARG B CA 1
ATOM 1355 C C . ARG B 1 15 ? -0.215 -1.877 15.023 1 97.5 15 ARG B C 1
ATOM 1357 O O . ARG B 1 15 ? -0.988 -2.066 14.078 1 97.5 15 ARG B O 1
ATOM 1364 N N . ASP B 1 16 ? -0.591 -1.312 16.172 1 97.06 16 ASP B N 1
ATOM 1365 C CA . ASP B 1 16 ? -1.964 -0.864 16.391 1 97.06 16 ASP B CA 1
ATOM 1366 C C . ASP B 1 16 ? -2.328 0.265 15.422 1 97.06 16 ASP B C 1
ATOM 1368 O O . ASP B 1 16 ? -3.412 0.263 14.836 1 97.06 16 ASP B O 1
ATOM 1372 N N . ALA B 1 17 ? -1.437 1.2 15.266 1 98 17 ALA B N 1
ATOM 1373 C CA . ALA B 1 17 ? -1.67 2.326 14.367 1 98 17 ALA B CA 1
ATOM 1374 C C . ALA B 1 17 ? -1.851 1.851 12.93 1 98 17 ALA B C 1
ATOM 1376 O O . ALA B 1 17 ? -2.781 2.275 12.242 1 98 17 ALA B O 1
ATOM 1377 N N . MET B 1 18 ? -1.001 0.932 12.508 1 98.31 18 MET B N 1
ATOM 1378 C CA . MET B 1 18 ? -1.023 0.497 11.109 1 98.31 18 MET B CA 1
ATOM 1379 C C . MET B 1 18 ? -2.225 -0.403 10.844 1 98.31 18 MET B C 1
ATOM 1381 O O . MET B 1 18 ? -2.623 -0.586 9.688 1 98.31 18 MET B O 1
ATOM 1385 N N . SER B 1 19 ? -2.814 -0.968 11.961 1 98.25 19 SER B N 1
ATOM 1386 C CA . SER B 1 19 ? -4.035 -1.748 11.781 1 98.25 19 SER B CA 1
ATOM 1387 C C . SER B 1 19 ? -5.18 -0.874 11.289 1 98.25 19 SER B C 1
ATOM 1389 O O . SER B 1 19 ? -6.199 -1.385 10.812 1 98.25 19 SER B O 1
ATOM 1391 N N . ARG B 1 20 ? -5.012 0.448 11.305 1 98.25 20 ARG B N 1
ATOM 1392 C CA . ARG B 1 20 ? -6.051 1.379 10.875 1 98.25 20 ARG B CA 1
ATOM 1393 C C . ARG B 1 20 ? -5.871 1.771 9.414 1 98.25 20 ARG B C 1
ATOM 1395 O O . ARG B 1 20 ? -6.676 2.527 8.867 1 98.25 20 ARG B O 1
ATOM 1402 N N . TRP B 1 21 ? -4.836 1.309 8.797 1 98.75 21 TRP B N 1
ATOM 1403 C CA . TRP B 1 21 ? -4.672 1.419 7.355 1 98.75 21 TRP B CA 1
ATOM 1404 C C . TRP B 1 21 ? -5.348 0.255 6.637 1 98.75 21 TRP B C 1
ATOM 1406 O O . TRP B 1 21 ? -4.965 -0.903 6.824 1 98.75 21 TRP B O 1
ATOM 1416 N N . ALA B 1 22 ? -6.332 0.575 5.848 1 98.81 22 ALA B N 1
ATOM 1417 C CA . ALA B 1 22 ? -7.023 -0.453 5.074 1 98.81 22 ALA B CA 1
ATOM 1418 C C . ALA B 1 22 ? -6.305 -0.728 3.758 1 98.81 22 ALA B C 1
ATOM 1420 O O . ALA B 1 22 ? -5.844 0.201 3.09 1 98.81 22 ALA B O 1
ATOM 1421 N N . SER B 1 23 ? -6.238 -1.938 3.377 1 98.81 23 SER B N 1
ATOM 1422 C CA . SER B 1 23 ? -5.586 -2.305 2.125 1 98.81 23 SER B CA 1
ATOM 1423 C C . SER B 1 23 ? -6.27 -3.5 1.471 1 98.81 23 SER B C 1
ATOM 1425 O O . SER B 1 23 ? -6.984 -4.254 2.137 1 98.81 23 SER B O 1
ATOM 1427 N N . GLY B 1 24 ? -6.043 -3.633 0.171 1 98.88 24 GLY B N 1
ATOM 1428 C CA . GLY B 1 24 ? -6.312 -4.902 -0.486 1 98.88 24 GLY B CA 1
ATOM 1429 C C . GLY B 1 24 ? -5.43 -6.031 0.015 1 98.88 24 GLY B C 1
ATOM 1430 O O . GLY B 1 24 ? -4.539 -5.812 0.838 1 98.88 24 GLY B O 1
ATOM 1431 N N . VAL B 1 25 ? -5.77 -7.195 -0.478 1 98.94 25 VAL B N 1
ATOM 1432 C CA . VAL B 1 25 ? -5.012 -8.398 -0.161 1 98.94 25 VAL B CA 1
ATOM 1433 C C . VAL B 1 25 ? -4.594 -9.102 -1.45 1 98.94 25 VAL B C 1
ATOM 1435 O O . VAL B 1 25 ? -5.395 -9.242 -2.379 1 98.94 25 VAL B O 1
ATOM 1438 N N . ALA B 1 26 ? -3.369 -9.516 -1.459 1 98.94 26 ALA B N 1
ATOM 1439 C CA . ALA B 1 26 ? -2.83 -10.203 -2.629 1 98.94 26 ALA B CA 1
ATOM 1440 C C . ALA B 1 26 ? -1.958 -11.383 -2.219 1 98.94 26 ALA B C 1
ATOM 1442 O O . ALA B 1 26 ? -1.662 -11.562 -1.035 1 98.94 26 ALA B O 1
ATOM 1443 N N . VAL B 1 27 ? -1.614 -12.203 -3.197 1 98.88 27 VAL B N 1
ATOM 1444 C CA . VAL B 1 27 ? -0.679 -13.312 -3.02 1 98.88 27 VAL B CA 1
ATOM 1445 C C . VAL B 1 27 ? 0.512 -13.141 -3.959 1 98.88 27 VAL B C 1
ATOM 1447 O O . VAL B 1 27 ? 0.337 -12.984 -5.168 1 98.88 27 VAL B O 1
ATOM 1450 N N . VAL B 1 28 ? 1.665 -13.078 -3.391 1 98.94 28 VAL B N 1
ATOM 1451 C CA . VAL B 1 28 ? 2.895 -13.195 -4.164 1 98.94 28 VAL B CA 1
ATOM 1452 C C . VAL B 1 28 ? 3.27 -14.672 -4.324 1 98.94 28 VAL B C 1
ATOM 1454 O O . VAL B 1 28 ? 3.268 -15.422 -3.348 1 98.94 28 VAL B O 1
ATOM 1457 N N . ALA B 1 29 ? 3.588 -15.07 -5.535 1 98.75 29 ALA B N 1
ATOM 1458 C CA . ALA B 1 29 ? 3.91 -16.469 -5.762 1 98.75 29 ALA B CA 1
ATOM 1459 C C . ALA B 1 29 ? 5.059 -16.625 -6.754 1 98.75 29 ALA B C 1
ATOM 1461 O O . ALA B 1 29 ? 5.348 -15.695 -7.52 1 98.75 29 ALA B O 1
ATOM 1462 N N . ILE B 1 30 ? 5.676 -17.672 -6.672 1 97.12 30 ILE B N 1
ATOM 1463 C CA . ILE B 1 30 ? 6.707 -18.078 -7.617 1 97.12 30 ILE B CA 1
ATOM 1464 C C . ILE B 1 30 ? 6.648 -19.594 -7.82 1 97.12 30 ILE B C 1
ATOM 1466 O O . ILE B 1 30 ? 6.387 -20.344 -6.875 1 97.12 30 ILE B O 1
ATOM 1470 N N . GLN B 1 31 ? 6.781 -19.984 -9.047 1 94.94 31 GLN B N 1
ATOM 1471 C CA . GLN B 1 31 ? 6.922 -21.391 -9.422 1 94.94 31 GLN B CA 1
ATOM 1472 C C . GLN B 1 31 ? 8.242 -21.625 -10.148 1 94.94 31 GLN B C 1
ATOM 1474 O O . GLN B 1 31 ? 8.5 -21.016 -11.188 1 94.94 31 GLN B O 1
ATOM 1479 N N . ASP B 1 32 ? 9.031 -22.406 -9.57 1 91.94 32 ASP B N 1
ATOM 1480 C CA . ASP B 1 32 ? 10.289 -22.797 -10.195 1 91.94 32 ASP B CA 1
ATOM 1481 C C . ASP B 1 32 ? 10.523 -24.297 -10.102 1 91.94 32 ASP B C 1
ATOM 1483 O O . ASP B 1 32 ? 9.578 -25.062 -9.898 1 91.94 32 ASP B O 1
ATOM 1487 N N . THR B 1 33 ? 11.773 -24.734 -10.367 1 91.56 33 THR B N 1
ATOM 1488 C CA . THR B 1 33 ? 12.102 -26.156 -10.398 1 91.56 33 THR B CA 1
ATOM 1489 C C . THR B 1 33 ? 11.906 -26.797 -9.023 1 91.56 33 THR B C 1
ATOM 1491 O O . THR B 1 33 ? 11.703 -28 -8.914 1 91.56 33 THR B O 1
ATOM 1494 N N . GLU B 1 34 ? 11.953 -25.984 -7.945 1 92 34 GLU B N 1
ATOM 1495 C CA . GLU B 1 34 ? 11.773 -26.469 -6.578 1 92 34 GLU B CA 1
ATOM 1496 C C . GLU B 1 34 ? 10.297 -26.531 -6.199 1 92 34 GLU B C 1
ATOM 1498 O O . GLU B 1 34 ? 9.938 -27.109 -5.172 1 92 34 GLU B O 1
ATOM 1503 N N . GLY B 1 35 ? 9.445 -25.938 -7.039 1 93.25 35 GLY B N 1
ATOM 1504 C CA . GLY B 1 35 ? 8.016 -25.984 -6.785 1 93.25 35 GLY B CA 1
ATOM 1505 C C . GLY B 1 35 ? 7.402 -24.625 -6.562 1 93.25 35 GLY B C 1
ATOM 1506 O O . GLY B 1 35 ? 7.996 -23.594 -6.926 1 93.25 35 GLY B O 1
ATOM 1507 N N . LEU B 1 36 ? 6.203 -24.656 -5.992 1 96.19 36 LEU B N 1
ATOM 1508 C CA . LEU B 1 36 ? 5.418 -23.453 -5.777 1 96.19 36 LEU B CA 1
ATOM 1509 C C . LEU B 1 36 ? 5.66 -22.891 -4.383 1 96.19 36 LEU B C 1
ATOM 1511 O O . LEU B 1 36 ? 5.703 -23.625 -3.402 1 96.19 36 LEU B O 1
ATOM 1515 N N . ARG B 1 37 ? 5.949 -21.609 -4.305 1 96.94 37 ARG B N 1
ATOM 1516 C CA . ARG B 1 37 ? 5.93 -20.844 -3.064 1 96.94 37 ARG B CA 1
ATOM 1517 C C . ARG B 1 37 ? 5.008 -19.641 -3.184 1 96.94 37 ARG B C 1
ATOM 1519 O O . ARG B 1 37 ? 4.934 -19 -4.238 1 96.94 37 ARG B O 1
ATOM 1526 N N . ALA B 1 38 ? 4.324 -19.359 -2.102 1 98.5 38 ALA B N 1
ATOM 1527 C CA . ALA B 1 38 ? 3.4 -18.219 -2.115 1 98.5 38 ALA B CA 1
ATOM 1528 C C . ALA B 1 38 ? 3.219 -17.641 -0.715 1 98.5 38 ALA B C 1
ATOM 1530 O O . ALA B 1 38 ? 3.361 -18.359 0.281 1 98.5 38 ALA B O 1
ATOM 1531 N N . THR B 1 39 ? 2.928 -16.422 -0.637 1 98.5 39 THR B N 1
ATOM 1532 C CA . THR B 1 39 ? 2.643 -15.766 0.63 1 98.5 39 THR B CA 1
ATOM 1533 C C . THR B 1 39 ? 1.634 -14.633 0.434 1 98.5 39 THR B C 1
ATOM 1535 O O . THR B 1 39 ? 1.631 -13.969 -0.606 1 98.5 39 THR B O 1
ATOM 1538 N N . THR B 1 40 ? 0.73 -14.461 1.362 1 98.69 40 THR B N 1
ATOM 1539 C CA . THR B 1 40 ? -0.25 -13.383 1.366 1 98.69 40 THR B CA 1
ATOM 1540 C C . THR B 1 40 ? 0.402 -12.062 1.769 1 98.69 40 THR B C 1
ATOM 1542 O O . THR B 1 40 ? 1.229 -12.023 2.682 1 98.69 40 THR B O 1
ATOM 1545 N N . VAL B 1 41 ? 0.03 -11.008 1.085 1 98.81 41 VAL B N 1
ATOM 1546 C CA . VAL B 1 41 ? 0.556 -9.688 1.416 1 98.81 41 VAL B CA 1
ATOM 1547 C C . VAL B 1 41 ? -0.561 -8.648 1.331 1 98.81 41 VAL B C 1
ATOM 1549 O O . VAL B 1 41 ? -1.528 -8.828 0.588 1 98.81 41 VAL B O 1
ATOM 1552 N N . SER B 1 42 ? -0.387 -7.59 2.078 1 98.75 42 SER B N 1
ATOM 1553 C CA . SER B 1 42 ? -1.177 -6.371 1.914 1 98.75 42 SER B CA 1
ATOM 1554 C C . SER B 1 42 ? -0.283 -5.16 1.673 1 98.75 42 SER B C 1
ATOM 1556 O O . SER B 1 42 ? -0.776 -4.047 1.474 1 98.75 42 SER B O 1
ATOM 1558 N N . SER B 1 43 ? 0.994 -5.348 1.734 1 98.75 43 SER B N 1
ATOM 1559 C CA . SER B 1 43 ? 2.008 -4.312 1.559 1 98.75 43 SER B CA 1
ATOM 1560 C C . SER B 1 43 ? 2.322 -4.094 0.083 1 98.75 43 SER B C 1
ATOM 1562 O O . SER B 1 43 ? 3.484 -4.148 -0.325 1 98.75 43 SER B O 1
ATOM 1564 N N . PHE B 1 44 ? 1.362 -3.861 -0.724 1 98.88 44 PHE B N 1
ATOM 1565 C CA . PHE B 1 44 ? 1.473 -3.77 -2.176 1 98.88 44 PHE B CA 1
ATOM 1566 C C . PHE B 1 44 ? 0.936 -2.434 -2.676 1 98.88 44 PHE B C 1
ATOM 1568 O O . PHE B 1 44 ? -0.005 -1.883 -2.1 1 98.88 44 PHE B O 1
ATOM 1575 N N . SER B 1 45 ? 1.544 -1.931 -3.742 1 98.81 45 SER B N 1
ATOM 1576 C CA . SER B 1 45 ? 0.997 -0.773 -4.441 1 98.81 45 SER B CA 1
ATOM 1577 C C . SER B 1 45 ? 1.582 -0.648 -5.844 1 98.81 45 SER B C 1
ATOM 1579 O O . SER B 1 45 ? 2.625 -1.235 -6.145 1 98.81 45 SER B O 1
ATOM 1581 N N . SER B 1 46 ? 0.823 0.005 -6.66 1 98.69 46 SER B N 1
ATOM 1582 C CA . SER B 1 46 ? 1.427 0.52 -7.883 1 98.69 46 SER B CA 1
ATOM 1583 C C . SER B 1 46 ? 2.553 1.502 -7.574 1 98.69 46 SER B C 1
ATOM 1585 O O . SER B 1 46 ? 2.559 2.133 -6.516 1 98.69 46 SER B O 1
ATOM 1587 N N . LEU B 1 47 ? 3.52 1.584 -8.516 1 98.75 47 LEU B N 1
ATOM 1588 C CA . LEU B 1 47 ? 4.676 2.43 -8.234 1 98.75 47 LEU B CA 1
ATOM 1589 C C . LEU B 1 47 ? 4.918 3.416 -9.367 1 98.75 47 LEU B C 1
ATO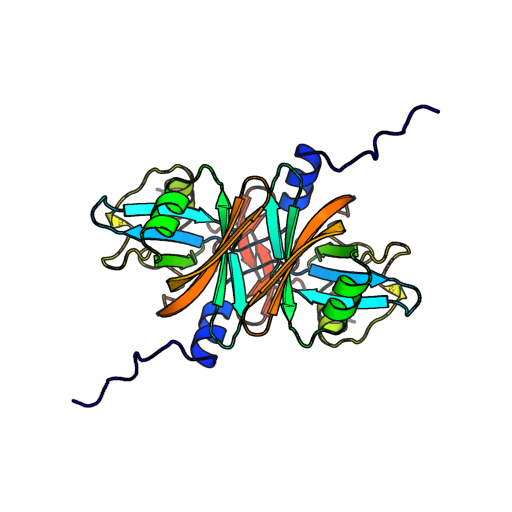M 1591 O O . LEU B 1 47 ? 5.055 4.617 -9.133 1 98.75 47 LEU B O 1
ATOM 1595 N N . SER B 1 48 ? 4.973 2.957 -10.555 1 98.5 48 SER B N 1
ATOM 1596 C CA . SER B 1 48 ? 5.266 3.771 -11.727 1 98.5 48 SER B CA 1
ATOM 1597 C C . SER B 1 48 ? 4.387 3.377 -12.906 1 98.5 48 SER B C 1
ATOM 1599 O O . SER B 1 48 ? 4.105 2.193 -13.117 1 98.5 48 SER B O 1
ATOM 1601 N N . LEU B 1 49 ? 3.977 4.367 -13.641 1 97.5 49 LEU B N 1
ATOM 1602 C CA . LEU B 1 49 ? 3.186 4.098 -14.836 1 97.5 4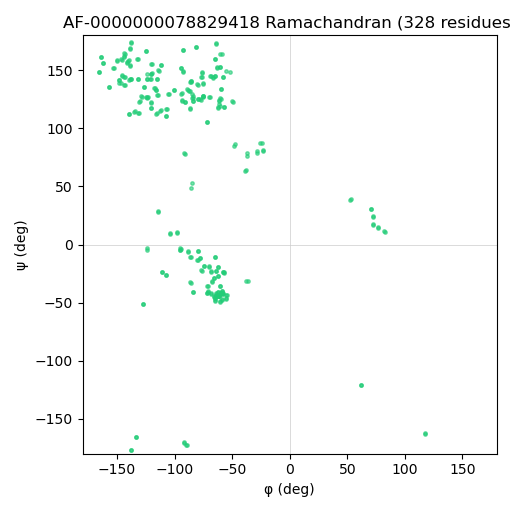9 LEU B CA 1
ATOM 1603 C C . LEU B 1 49 ? 4.086 3.771 -16.016 1 97.5 49 LEU B C 1
ATOM 1605 O O . LEU B 1 49 ? 3.785 2.869 -16.812 1 97.5 49 LEU B O 1
ATOM 1609 N N . ASP B 1 50 ? 5.16 4.547 -16.078 1 94.12 50 ASP B N 1
ATOM 1610 C CA . ASP B 1 50 ? 6.105 4.344 -17.172 1 94.12 50 ASP B CA 1
ATOM 1611 C C . ASP B 1 50 ? 7.543 4.344 -16.656 1 94.12 50 ASP B C 1
ATOM 1613 O O . ASP B 1 50 ? 8.094 5.398 -16.328 1 94.12 50 ASP B O 1
ATOM 1617 N N . PRO B 1 51 ? 8.18 3.166 -16.797 1 97.12 51 PRO B N 1
ATOM 1618 C CA . PRO B 1 51 ? 7.609 1.844 -17.062 1 97.12 51 PRO B CA 1
ATOM 1619 C C . PRO B 1 51 ? 6.621 1.396 -15.992 1 97.12 51 PRO B C 1
ATOM 1621 O O . PRO B 1 51 ? 6.566 1.987 -14.906 1 97.12 51 PRO B O 1
ATOM 1624 N N . PRO B 1 52 ? 5.797 0.365 -16.312 1 98.62 52 PRO B N 1
ATOM 1625 C CA . PRO B 1 52 ? 4.852 -0.144 -15.32 1 98.62 52 PRO B CA 1
ATOM 1626 C C . PRO B 1 52 ? 5.539 -0.919 -14.195 1 98.62 52 PRO B C 1
ATOM 1628 O O . PRO B 1 52 ? 5.996 -2.045 -14.414 1 98.62 52 PRO B O 1
ATOM 1631 N N . LEU B 1 53 ? 5.621 -0.315 -13.062 1 98.75 53 LEU B N 1
ATOM 1632 C CA . LEU B 1 53 ? 6.273 -0.901 -11.898 1 98.75 53 LEU B CA 1
ATOM 1633 C C . LEU B 1 53 ? 5.301 -1.021 -10.734 1 98.75 53 LEU B C 1
ATOM 1635 O O . LEU B 1 53 ? 4.418 -0.175 -10.562 1 98.75 53 LEU B O 1
ATOM 1639 N N . VAL B 1 54 ? 5.496 -2.066 -9.961 1 98.94 54 VAL B N 1
ATOM 1640 C CA . VAL B 1 54 ? 4.812 -2.254 -8.68 1 98.94 54 VAL B CA 1
ATOM 1641 C C . VAL B 1 54 ? 5.84 -2.465 -7.574 1 98.94 54 VAL B C 1
ATOM 1643 O O . VAL B 1 54 ? 7.027 -2.648 -7.844 1 98.94 54 VAL B O 1
ATOM 1646 N N . VAL B 1 55 ? 5.371 -2.365 -6.355 1 98.94 55 VAL B N 1
ATOM 1647 C CA . VAL B 1 55 ? 6.238 -2.615 -5.207 1 98.94 55 VAL B CA 1
ATOM 1648 C C . VAL B 1 55 ? 5.488 -3.441 -4.164 1 98.94 55 VAL B C 1
ATOM 1650 O O . VAL B 1 55 ? 4.285 -3.264 -3.971 1 98.94 55 VAL B O 1
ATOM 1653 N N . VAL B 1 56 ? 6.199 -4.355 -3.525 1 98.94 56 VAL B N 1
ATOM 1654 C CA . VAL B 1 56 ? 5.68 -5.195 -2.451 1 98.94 56 VAL B CA 1
ATOM 1655 C C . VAL B 1 56 ? 6.762 -5.418 -1.399 1 98.94 56 VAL B C 1
ATOM 1657 O O . VAL B 1 56 ? 7.949 -5.48 -1.726 1 98.94 56 VAL B O 1
ATOM 1660 N N . ALA B 1 57 ? 6.383 -5.469 -0.165 1 98.94 57 ALA B N 1
ATOM 1661 C CA . ALA B 1 57 ? 7.316 -5.766 0.917 1 98.94 57 ALA B CA 1
ATOM 1662 C C . ALA B 1 57 ? 7.125 -7.188 1.433 1 98.94 57 ALA B C 1
ATOM 1664 O O . ALA B 1 57 ? 6.004 -7.602 1.732 1 98.94 57 ALA B O 1
ATOM 1665 N N . LEU B 1 58 ? 8.18 -7.883 1.517 1 98.81 58 LEU B N 1
ATOM 1666 C CA . LEU B 1 58 ? 8.148 -9.219 2.104 1 98.81 58 LEU B CA 1
ATOM 1667 C C . LEU B 1 58 ? 9.094 -9.305 3.301 1 98.81 58 LEU B C 1
ATOM 1669 O O . LEU B 1 58 ? 10.188 -8.742 3.275 1 98.81 58 LEU B O 1
ATOM 1673 N N . SER B 1 59 ? 8.617 -10.062 4.305 1 98.44 59 SER B N 1
ATOM 1674 C CA . SER B 1 59 ? 9.461 -10.289 5.473 1 98.44 59 SER B CA 1
ATOM 1675 C C . SER B 1 59 ? 10.781 -10.945 5.086 1 98.44 59 SER B C 1
ATOM 1677 O O . SER B 1 59 ? 10.812 -11.836 4.234 1 98.44 59 SER B O 1
ATOM 1679 N N . GLU B 1 60 ? 11.836 -10.578 5.77 1 98.06 60 GLU B N 1
ATOM 1680 C CA . GLU B 1 60 ? 13.141 -11.188 5.555 1 98.06 60 GLU B CA 1
ATOM 1681 C C . GLU B 1 60 ? 13.109 -12.68 5.875 1 98.06 60 GLU B C 1
ATOM 1683 O O . GLU B 1 60 ? 13.953 -13.445 5.395 1 98.06 60 GLU B O 1
ATOM 1688 N N . ALA B 1 61 ? 12.133 -13.094 6.625 1 97.19 61 ALA B N 1
ATOM 1689 C CA . ALA B 1 61 ? 12 -14.5 6.996 1 97.19 61 ALA B CA 1
ATOM 1690 C C . ALA B 1 61 ? 11.195 -15.273 5.949 1 97.19 61 ALA B C 1
ATOM 1692 O O . ALA B 1 61 ? 11.102 -16.5 6.008 1 97.19 61 ALA B O 1
ATOM 1693 N N . SER B 1 62 ? 10.672 -14.609 5 1 97.38 62 SER B N 1
ATOM 1694 C CA . SER B 1 62 ? 9.781 -15.211 4.02 1 97.38 62 SER B CA 1
ATOM 1695 C C . SER B 1 62 ? 10.531 -16.156 3.092 1 97.38 62 SER B C 1
ATOM 1697 O O . SER B 1 62 ? 11.508 -15.758 2.445 1 97.38 62 SER B O 1
ATOM 1699 N N . ARG B 1 63 ? 10.102 -17.328 2.969 1 96 63 ARG B N 1
ATOM 1700 C CA . ARG B 1 63 ? 10.664 -18.281 2.012 1 96 63 ARG B CA 1
ATOM 1701 C C . ARG B 1 63 ? 10.367 -17.859 0.579 1 96 63 ARG B C 1
ATOM 1703 O O . ARG B 1 63 ? 11.156 -18.125 -0.331 1 96 63 ARG B O 1
ATOM 1710 N N . THR B 1 64 ? 9.242 -17.219 0.409 1 98 64 THR B N 1
ATOM 1711 C CA . THR B 1 64 ? 8.891 -16.688 -0.906 1 98 64 THR B CA 1
ATOM 1712 C C . THR B 1 64 ? 9.898 -15.641 -1.355 1 98 64 THR B C 1
ATOM 1714 O O . THR B 1 64 ? 10.32 -15.633 -2.514 1 98 64 THR B O 1
ATOM 1717 N N . LEU B 1 65 ? 10.305 -14.797 -0.415 1 98.56 65 LEU B N 1
ATOM 1718 C CA . LEU B 1 65 ? 11.281 -13.766 -0.735 1 98.56 65 LEU B CA 1
ATOM 1719 C C . LEU B 1 65 ? 12.578 -14.391 -1.257 1 98.56 65 LEU B C 1
ATOM 1721 O O . LEU B 1 65 ? 13.102 -13.961 -2.287 1 98.56 65 LEU B O 1
ATOM 1725 N N . LYS B 1 66 ? 13.055 -15.383 -0.578 1 97.88 66 LYS B N 1
ATOM 1726 C CA . LYS B 1 66 ? 14.305 -16.031 -0.962 1 97.88 66 LYS B CA 1
ATOM 1727 C C . LYS B 1 66 ? 14.227 -16.562 -2.389 1 97.88 66 LYS B C 1
ATOM 1729 O O . LYS B 1 66 ? 15.164 -16.406 -3.168 1 97.88 66 LYS B O 1
ATOM 1734 N N . ARG B 1 67 ? 13.125 -17.156 -2.723 1 98.06 67 ARG B N 1
ATOM 1735 C CA . ARG B 1 67 ? 12.953 -17.734 -4.051 1 98.06 67 ARG B CA 1
ATOM 1736 C C . ARG B 1 67 ? 12.828 -16.656 -5.113 1 98.06 67 ARG B C 1
ATOM 1738 O O . ARG B 1 67 ? 13.344 -16.797 -6.223 1 98.06 67 ARG B O 1
ATOM 1745 N N . VAL B 1 68 ? 12.109 -15.594 -4.816 1 98.5 68 VAL B N 1
ATOM 1746 C CA . VAL B 1 68 ? 11.953 -14.477 -5.734 1 98.5 68 VAL B CA 1
ATOM 1747 C C . VAL B 1 68 ? 13.312 -13.836 -6.004 1 98.5 68 VAL B C 1
ATOM 1749 O O . VAL B 1 68 ? 13.641 -13.516 -7.152 1 98.5 68 VAL B O 1
ATOM 1752 N N . GLU B 1 69 ? 14.086 -13.648 -4.953 1 98.12 69 GLU B N 1
ATOM 1753 C CA . GLU B 1 69 ? 15.43 -13.086 -5.105 1 98.12 69 GLU B CA 1
ATOM 1754 C C . GLU B 1 69 ? 16.281 -13.953 -6.027 1 98.12 69 GLU B C 1
ATOM 1756 O O . GLU B 1 69 ? 17.016 -13.43 -6.871 1 98.12 69 GLU B O 1
ATOM 1761 N N . ALA B 1 70 ? 16.203 -15.227 -5.875 1 97.56 70 ALA B N 1
ATOM 1762 C CA . ALA B 1 70 ? 17.031 -16.156 -6.637 1 97.56 70 ALA B CA 1
ATOM 1763 C C . ALA B 1 70 ? 16.578 -16.219 -8.094 1 97.56 70 ALA B C 1
ATOM 1765 O O . ALA B 1 70 ? 17.406 -16.297 -9.008 1 97.56 70 ALA B O 1
ATOM 1766 N N . SER B 1 71 ? 15.289 -16.25 -8.367 1 97.31 71 SER B N 1
ATOM 1767 C CA . SER B 1 71 ? 14.742 -16.469 -9.703 1 97.31 71 SER B CA 1
ATOM 1768 C C . SER B 1 71 ? 14.641 -15.164 -10.492 1 97.31 71 SER B C 1
ATOM 1770 O O . SER B 1 71 ? 14.648 -15.172 -11.719 1 97.31 71 SER B O 1
ATOM 1772 N N . GLY B 1 72 ? 14.375 -14.047 -9.805 1 98.19 72 GLY B N 1
ATOM 1773 C CA . GLY B 1 72 ? 14.234 -12.75 -10.445 1 98.19 72 GLY B CA 1
ATOM 1774 C C . GLY B 1 72 ? 12.852 -12.523 -11.031 1 98.19 72 GLY B C 1
ATOM 1775 O O . GLY B 1 72 ? 12.656 -11.602 -11.828 1 98.19 72 GLY B O 1
ATOM 1776 N N . VAL B 1 73 ? 11.922 -13.43 -10.672 1 98.5 73 VAL B N 1
ATOM 1777 C CA . VAL B 1 73 ? 10.562 -13.273 -11.18 1 98.5 73 VAL B CA 1
ATOM 1778 C C . VAL B 1 73 ? 9.555 -13.609 -10.07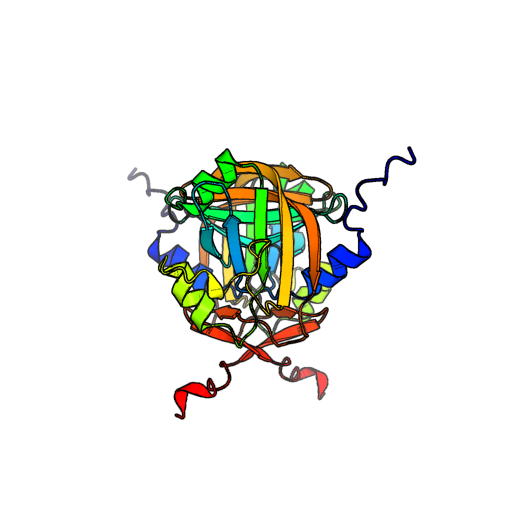8 1 98.5 73 VAL B C 1
ATOM 1780 O O . VAL B 1 73 ? 9.883 -14.32 -9.125 1 98.5 73 VAL B O 1
ATOM 1783 N N . PHE B 1 74 ? 8.359 -13.141 -10.188 1 98.75 74 PHE B N 1
ATOM 1784 C CA . PHE B 1 74 ? 7.25 -13.5 -9.305 1 98.75 74 PHE B CA 1
ATOM 1785 C C . PHE B 1 74 ? 5.914 -13.102 -9.922 1 98.75 74 PHE B C 1
ATOM 1787 O O . PHE B 1 74 ? 5.875 -12.352 -10.898 1 98.75 74 PHE B O 1
ATOM 1794 N N . THR B 1 75 ? 4.906 -13.656 -9.453 1 98.81 75 THR B N 1
ATOM 1795 C CA . THR B 1 75 ? 3.557 -13.227 -9.789 1 98.81 75 THR B CA 1
ATOM 1796 C C . THR B 1 75 ? 2.865 -12.609 -8.578 1 98.81 75 THR B C 1
ATOM 1798 O O . THR B 1 75 ? 3.262 -12.859 -7.438 1 98.81 75 THR B O 1
ATOM 1801 N N . LEU B 1 76 ? 1.944 -11.781 -8.789 1 98.94 76 LEU B N 1
ATOM 1802 C CA . LEU B 1 76 ? 1.073 -11.195 -7.773 1 98.94 76 LEU B CA 1
ATOM 1803 C C . LEU B 1 76 ? -0.391 -11.305 -8.188 1 98.94 76 LEU B C 1
ATOM 1805 O O . LEU B 1 76 ? -0.765 -10.891 -9.281 1 98.94 76 LEU B O 1
ATOM 1809 N N . SER B 1 77 ? -1.203 -11.906 -7.406 1 98.94 77 SER B N 1
ATOM 1810 C CA . SER B 1 77 ? -2.635 -12.055 -7.641 1 98.94 77 SER B CA 1
ATOM 1811 C C . SER B 1 77 ? -3.449 -11.25 -6.629 1 98.94 77 SER B C 1
ATOM 1813 O O . SER B 1 77 ? -3.383 -11.516 -5.426 1 98.94 77 SER B O 1
ATOM 1815 N N . ILE B 1 78 ? -4.172 -10.258 -7.09 1 98.94 78 ILE B N 1
ATOM 1816 C CA . ILE B 1 78 ? -5.074 -9.492 -6.234 1 98.94 78 ILE B CA 1
ATOM 1817 C C . ILE B 1 78 ? -6.332 -10.312 -5.945 1 98.94 78 ILE B C 1
ATOM 1819 O O . ILE B 1 78 ? -7 -10.773 -6.871 1 98.94 78 ILE B O 1
ATOM 1823 N N . LEU B 1 79 ? -6.699 -10.469 -4.68 1 98.75 79 LEU B N 1
ATOM 1824 C CA . LEU B 1 79 ? -7.75 -11.398 -4.289 1 98.75 79 LEU B CA 1
ATOM 1825 C C . LEU B 1 79 ? -9.102 -10.695 -4.223 1 98.75 79 LEU B C 1
ATOM 1827 O O . LEU B 1 79 ? -9.18 -9.516 -3.893 1 98.75 79 LEU B O 1
ATOM 1831 N N . SER B 1 80 ? -10.102 -11.477 -4.512 1 98.44 80 SER B N 1
ATOM 1832 C CA . SER B 1 80 ? -11.477 -11.023 -4.336 1 98.44 80 SER B CA 1
ATOM 1833 C C . SER B 1 80 ? -12.016 -11.414 -2.965 1 98.44 80 SER B C 1
ATOM 1835 O O . SER B 1 80 ? -11.414 -12.234 -2.266 1 98.44 80 SER B O 1
ATOM 1837 N N . ALA B 1 81 ? -13.156 -10.805 -2.658 1 98.31 81 ALA B N 1
ATOM 1838 C CA . ALA B 1 81 ? -13.812 -11.07 -1.379 1 98.31 81 ALA B CA 1
ATOM 1839 C C . ALA B 1 81 ? -14.133 -12.547 -1.223 1 98.31 81 ALA B C 1
ATOM 1841 O O . ALA B 1 81 ? -14.258 -13.047 -0.103 1 98.31 81 ALA B O 1
ATOM 1842 N N . ALA B 1 82 ? -14.258 -13.289 -2.293 1 96.94 82 ALA B N 1
ATOM 1843 C CA . ALA B 1 82 ? -14.609 -14.703 -2.273 1 96.94 82 ALA B CA 1
ATOM 1844 C C . ALA B 1 82 ? -13.398 -15.57 -1.947 1 96.94 82 ALA B C 1
ATOM 1846 O O . ALA B 1 82 ? -13.523 -16.781 -1.731 1 96.94 82 ALA B O 1
ATOM 1847 N N . GLN B 1 83 ? -12.258 -14.984 -1.856 1 97.62 83 GLN B N 1
ATOM 1848 C CA . GLN B 1 83 ? -11.031 -15.773 -1.788 1 97.62 83 GLN B CA 1
ATOM 1849 C C . GLN B 1 83 ? -10.344 -15.602 -0.437 1 97.62 83 GLN B C 1
ATOM 1851 O O . GLN B 1 83 ? -9.109 -15.633 -0.354 1 97.62 83 GLN B O 1
ATOM 1856 N N . ARG B 1 84 ? -11.102 -15.32 0.595 1 98.06 84 ARG B N 1
ATOM 1857 C CA . ARG B 1 84 ? -10.57 -15.188 1.947 1 98.06 84 ARG B CA 1
ATOM 1858 C C . ARG B 1 84 ? -9.797 -16.438 2.357 1 98.06 84 ARG B C 1
ATOM 1860 O O . ARG B 1 84 ? -8.719 -16.344 2.953 1 98.06 84 ARG B O 1
ATOM 1867 N N . SER B 1 85 ? -10.344 -17.625 2.049 1 97 85 SER B N 1
ATOM 1868 C CA . SER B 1 85 ? -9.719 -18.875 2.447 1 97 85 SER B CA 1
ATOM 1869 C C . SER B 1 85 ? -8.328 -19.016 1.844 1 97 85 SER B C 1
ATOM 1871 O O . SER B 1 85 ? -7.422 -19.547 2.484 1 97 85 SER B O 1
ATOM 1873 N N . ILE B 1 86 ? -8.172 -18.531 0.638 1 97.81 86 ILE B N 1
ATOM 1874 C CA . ILE B 1 86 ? -6.871 -18.594 -0.026 1 97.81 86 ILE B CA 1
ATOM 1875 C C . ILE B 1 86 ? -5.883 -17.672 0.688 1 97.81 86 ILE B C 1
ATOM 1877 O O . ILE B 1 86 ? -4.723 -18.047 0.894 1 97.81 86 ILE B O 1
ATOM 1881 N N . SER B 1 87 ? -6.332 -16.469 1.068 1 98.38 87 SER B N 1
ATOM 1882 C CA . SER B 1 87 ? -5.488 -15.562 1.833 1 98.38 87 SER B CA 1
ATOM 1883 C C . SER B 1 87 ? -4.969 -16.234 3.104 1 98.38 87 SER B C 1
ATOM 1885 O O . SER B 1 87 ? -3.77 -16.172 3.391 1 98.38 87 SER B O 1
ATOM 1887 N N . VAL B 1 88 ? -5.859 -16.891 3.811 1 97.69 88 VAL B N 1
ATOM 1888 C CA . VAL B 1 88 ? -5.52 -17.516 5.082 1 97.69 88 VAL B CA 1
ATOM 1889 C C . VAL B 1 88 ? -4.527 -18.656 4.848 1 97.69 88 VAL B C 1
ATOM 1891 O O . VAL B 1 88 ? -3.531 -18.766 5.566 1 97.69 88 VAL B O 1
ATOM 1894 N N . GLN B 1 89 ? -4.777 -19.453 3.857 1 97.25 89 GLN B N 1
ATOM 1895 C CA . GLN B 1 89 ? -3.932 -20.609 3.561 1 97.25 89 GLN B CA 1
ATOM 1896 C C . GLN B 1 89 ? -2.514 -20.172 3.201 1 97.25 89 GLN B C 1
ATOM 1898 O O . GLN B 1 89 ? -1.54 -20.734 3.705 1 97.25 89 GLN B O 1
ATOM 1903 N N . CYS B 1 90 ? -2.393 -19.172 2.385 1 97.62 90 CYS B N 1
ATOM 1904 C CA . CYS B 1 90 ? -1.077 -18.703 1.956 1 97.62 90 CYS B CA 1
ATOM 1905 C C . CYS B 1 90 ? -0.341 -18.016 3.1 1 97.62 90 CYS B C 1
ATOM 1907 O O . CYS B 1 90 ? 0.884 -18.109 3.199 1 97.62 90 CYS B O 1
ATOM 1909 N N . ALA B 1 91 ? -1.081 -17.312 3.92 1 96.88 91 ALA B N 1
ATOM 1910 C CA . ALA B 1 91 ? -0.472 -16.656 5.074 1 96.88 91 ALA B CA 1
ATOM 1911 C C . ALA B 1 91 ? 0.132 -17.688 6.031 1 96.88 91 ALA B C 1
ATOM 1913 O O . ALA B 1 91 ? 1.135 -17.406 6.691 1 96.88 91 ALA B O 1
ATOM 1914 N N . LYS B 1 92 ? -0.434 -18.891 6 1 95.06 92 LYS B N 1
ATOM 1915 C CA . LYS B 1 92 ? 0.013 -19.953 6.906 1 95.06 92 LYS B CA 1
ATOM 1916 C C . LYS B 1 92 ? 1.037 -20.859 6.234 1 95.06 92 LYS B C 1
ATOM 1918 O O . LYS B 1 92 ? 1.557 -21.781 6.855 1 95.06 92 LYS B O 1
ATOM 1923 N N . GLY B 1 93 ? 1.284 -20.641 4.996 1 91.5 93 GLY B N 1
ATOM 1924 C CA . GLY B 1 93 ? 2.217 -21.484 4.27 1 91.5 93 GLY B CA 1
ATOM 1925 C C . GLY B 1 93 ? 1.628 -22.828 3.891 1 91.5 93 GLY B C 1
ATOM 1926 O O . GLY B 1 93 ? 2.363 -23.797 3.668 1 91.5 93 GLY B O 1
ATOM 1927 N N . GLU B 1 94 ? 0.327 -22.969 3.977 1 87.94 94 GLU B N 1
ATOM 1928 C CA . GLU B 1 94 ? -0.38 -24.188 3.598 1 87.94 94 GLU B CA 1
ATOM 1929 C C . GLU B 1 94 ? -0.824 -24.141 2.139 1 87.94 94 GLU B C 1
ATOM 1931 O O . GLU B 1 94 ? -2.016 -24 1.852 1 87.94 94 GLU B O 1
ATOM 1936 N N . LEU B 1 95 ? 0.098 -24.391 1.316 1 88.5 95 LEU B N 1
ATOM 1937 C CA . LEU B 1 95 ? -0.154 -24.172 -0.103 1 88.5 95 LEU B CA 1
ATOM 1938 C C . LEU B 1 95 ? -0.833 -25.391 -0.732 1 88.5 95 LEU B C 1
ATOM 1940 O O . LEU B 1 95 ? -0.476 -26.531 -0.433 1 88.5 95 LEU B O 1
ATOM 1944 N N . ASP B 1 96 ? -1.916 -25.109 -1.428 1 90.56 96 ASP B N 1
ATOM 1945 C CA . ASP B 1 96 ? -2.564 -26.047 -2.334 1 90.56 96 ASP B CA 1
ATOM 1946 C C . ASP B 1 96 ? -2.342 -25.656 -3.791 1 90.56 96 ASP B C 1
ATOM 1948 O O . ASP B 1 96 ? -2.9 -24.656 -4.262 1 90.56 96 ASP B O 1
ATOM 1952 N N . ALA B 1 97 ? -1.555 -26.453 -4.477 1 90.44 97 ALA B N 1
ATOM 1953 C CA . ALA B 1 97 ? -1.161 -26.141 -5.848 1 90.44 97 ALA B CA 1
ATOM 1954 C C . ALA B 1 97 ? -2.385 -25.969 -6.746 1 90.44 97 ALA B C 1
ATOM 1956 O O . ALA B 1 97 ? -2.334 -25.25 -7.746 1 90.44 97 ALA B O 1
ATOM 1957 N N . GLN B 1 98 ? -3.486 -26.562 -6.371 1 93.94 98 GLN B N 1
ATOM 1958 C CA . GLN B 1 98 ? -4.691 -26.531 -7.195 1 93.94 98 GLN B CA 1
ATOM 1959 C C . GLN B 1 98 ? -5.301 -25.125 -7.223 1 93.94 98 GLN B C 1
ATOM 1961 O O . GLN B 1 98 ? -6.109 -24.812 -8.102 1 93.94 98 GLN B O 1
ATOM 1966 N N . LEU B 1 99 ? -4.945 -24.344 -6.293 1 95.69 99 LEU B N 1
ATOM 1967 C CA . LEU B 1 99 ? -5.473 -22.984 -6.211 1 95.69 99 LEU B CA 1
ATOM 1968 C C . LEU B 1 99 ? -4.781 -22.078 -7.215 1 95.69 99 LEU B C 1
ATOM 1970 O O . LEU B 1 99 ? -5.25 -20.969 -7.473 1 95.69 99 LEU B O 1
ATOM 1974 N N . PHE B 1 100 ? -3.713 -22.562 -7.797 1 97.12 100 PHE B N 1
ATOM 1975 C CA . PHE B 1 100 ? -2.898 -21.781 -8.719 1 97.12 100 PHE B CA 1
ATOM 1976 C C . PHE B 1 100 ? -2.971 -22.344 -10.125 1 97.12 100 PHE B C 1
ATOM 1978 O O . PHE B 1 100 ? -3.188 -23.547 -10.312 1 97.12 100 PHE B O 1
ATOM 1985 N N . ASP B 1 101 ? -2.846 -21.5 -11.109 1 95.94 101 ASP B N 1
ATOM 1986 C CA . ASP B 1 101 ? -2.781 -21.969 -12.484 1 95.94 101 ASP B CA 1
ATOM 1987 C C . ASP B 1 101 ? -1.34 -22.25 -12.906 1 95.94 101 ASP B C 1
ATOM 1989 O O . ASP B 1 101 ? -0.431 -22.234 -12.07 1 95.94 101 ASP B O 1
ATOM 1993 N N . ALA B 1 102 ? -1.099 -22.531 -14.156 1 93.44 102 ALA B N 1
ATOM 1994 C CA . ALA B 1 102 ? 0.202 -22.969 -14.656 1 93.44 102 ALA B CA 1
ATOM 1995 C C . ALA B 1 102 ? 1.229 -21.844 -14.578 1 93.44 102 ALA B C 1
ATOM 1997 O O . ALA B 1 102 ? 2.434 -22.094 -14.531 1 93.44 102 ALA B O 1
ATOM 1998 N N . ASP B 1 103 ? 0.744 -20.641 -14.562 1 94.56 103 ASP B N 1
ATOM 1999 C CA . ASP B 1 103 ? 1.631 -19.484 -14.523 1 94.56 103 ASP B CA 1
ATOM 2000 C C . ASP B 1 103 ? 1.793 -18.953 -13.102 1 94.56 103 ASP B C 1
ATOM 2002 O O . ASP B 1 103 ? 2.301 -17.859 -12.891 1 94.56 103 ASP B O 1
ATOM 2006 N N . ALA B 1 104 ? 1.324 -19.672 -12.055 1 96.62 104 ALA B N 1
ATOM 2007 C CA . ALA B 1 104 ? 1.454 -19.375 -10.633 1 96.62 104 ALA B CA 1
ATOM 2008 C C . ALA B 1 104 ? 0.553 -18.203 -10.234 1 96.62 104 ALA B C 1
ATOM 2010 O O . ALA B 1 104 ? 0.839 -17.5 -9.266 1 96.62 104 ALA B O 1
ATOM 2011 N N . PHE B 1 105 ? -0.514 -17.984 -11.023 1 98.06 105 PHE B N 1
ATOM 2012 C CA . PHE B 1 105 ? -1.571 -17.078 -10.586 1 98.06 105 PHE B CA 1
ATOM 2013 C C . PHE B 1 105 ? -2.594 -17.812 -9.727 1 98.06 105 PHE B C 1
ATOM 2015 O O . PHE B 1 105 ? -2.947 -18.953 -10.023 1 98.06 105 PHE B O 1
ATOM 2022 N N . VAL B 1 106 ? -3.072 -17.172 -8.672 1 98.25 106 VAL B N 1
ATOM 2023 C CA . VAL B 1 106 ? -4.25 -17.688 -7.988 1 98.25 106 VAL B CA 1
ATOM 2024 C C . VAL B 1 106 ? -5.43 -17.75 -8.961 1 98.25 106 VAL B C 1
ATOM 2026 O O . VAL B 1 106 ? -5.777 -16.734 -9.578 1 98.25 106 VAL B O 1
ATOM 2029 N N . ARG B 1 107 ? -6.016 -18.891 -9.078 1 97.5 107 ARG B N 1
ATOM 2030 C CA . ARG B 1 107 ? -7.164 -19.031 -9.969 1 97.5 107 ARG B CA 1
ATOM 2031 C C . ARG B 1 107 ? -8.297 -18.094 -9.547 1 97.5 107 ARG B C 1
ATOM 2033 O O . ARG B 1 107 ? -8.586 -17.969 -8.359 1 97.5 107 ARG B O 1
ATOM 2040 N N . ASP B 1 108 ? -8.93 -17.359 -10.484 1 96.81 108 ASP B N 1
ATOM 2041 C CA . ASP B 1 108 ? -10.125 -16.547 -10.32 1 96.81 108 ASP B CA 1
ATOM 2042 C C . ASP B 1 108 ? -9.828 -15.281 -9.516 1 96.81 108 ASP B C 1
ATOM 2044 O O . ASP B 1 108 ? -10.734 -14.664 -8.953 1 96.81 108 ASP B O 1
ATOM 2048 N N . SER B 1 109 ? -8.484 -14.938 -9.422 1 98.25 109 SER B N 1
ATOM 2049 C CA . SER B 1 109 ? -8.141 -13.688 -8.758 1 98.25 109 SER B CA 1
ATOM 2050 C C . SER B 1 109 ? -8.672 -12.484 -9.547 1 98.25 109 SER B C 1
ATOM 2052 O O . SER B 1 109 ? -9.016 -12.609 -10.719 1 98.25 109 SER B O 1
ATOM 2054 N N . LEU B 1 110 ? -8.805 -11.359 -8.93 1 98.38 110 LEU B N 1
ATOM 2055 C CA . LEU B 1 110 ? -9.281 -10.148 -9.578 1 98.38 110 LEU B CA 1
ATOM 2056 C C . LEU B 1 110 ? -8.359 -9.742 -10.727 1 98.38 110 LEU B C 1
ATOM 2058 O O . LEU B 1 110 ? -8.828 -9.375 -11.805 1 98.38 110 LEU B O 1
ATOM 2062 N N . VAL B 1 111 ? -7.109 -9.734 -10.43 1 98.44 111 VAL B N 1
ATOM 2063 C CA . VAL B 1 111 ? -6.047 -9.375 -11.367 1 98.44 111 VAL B CA 1
ATOM 2064 C C . VAL B 1 111 ? -4.785 -10.164 -11.047 1 98.44 111 VAL B C 1
ATOM 2066 O O . VAL B 1 111 ? -4.473 -10.398 -9.875 1 98.44 111 VAL B O 1
ATOM 2069 N N . GLY B 1 112 ? -4.137 -10.609 -12.031 1 98.62 112 GLY B N 1
ATOM 2070 C CA . GLY B 1 112 ? -2.803 -11.172 -11.898 1 98.62 112 GLY B CA 1
ATOM 2071 C C . GLY B 1 112 ? -1.739 -10.367 -12.625 1 98.62 112 GLY B C 1
ATOM 2072 O O . GLY B 1 112 ? -1.975 -9.867 -13.727 1 98.62 112 GLY B O 1
ATOM 2073 N N . LEU B 1 113 ? -0.587 -10.258 -12.062 1 98.75 113 LEU B N 1
ATOM 2074 C CA . LEU B 1 113 ? 0.568 -9.586 -12.641 1 98.75 113 LEU B CA 1
ATOM 2075 C C . LEU B 1 113 ? 1.771 -10.523 -12.703 1 98.75 113 LEU B C 1
ATOM 2077 O O . LEU B 1 113 ? 2.152 -11.109 -11.688 1 98.75 113 LEU B O 1
ATOM 2081 N N . SER B 1 114 ? 2.363 -10.68 -13.836 1 98.75 114 SER B N 1
ATOM 2082 C CA . SER B 1 114 ? 3.703 -11.25 -13.93 1 98.75 114 SER B CA 1
ATOM 2083 C C . SER B 1 114 ? 4.773 -10.164 -13.82 1 98.75 114 SER B C 1
ATOM 2085 O O . SER B 1 114 ? 4.703 -9.148 -14.508 1 98.75 114 SER B O 1
ATOM 2087 N N . CYS B 1 115 ? 5.73 -10.461 -13.008 1 98.62 115 CYS B N 1
ATOM 2088 C CA . CYS B 1 115 ? 6.703 -9.414 -12.734 1 98.62 115 CYS B CA 1
ATOM 2089 C C . CYS B 1 115 ? 8.125 -9.938 -12.859 1 98.62 115 CYS B C 1
ATOM 2091 O O . CYS B 1 115 ? 8.414 -11.07 -12.461 1 98.62 115 CYS B O 1
ATOM 2093 N N . GLN B 1 116 ? 8.938 -9.078 -13.383 1 98.69 116 GLN B N 1
ATOM 2094 C CA . GLN B 1 116 ? 10.391 -9.211 -13.273 1 98.69 116 GLN B CA 1
ATOM 2095 C C . GLN B 1 116 ? 10.938 -8.305 -12.18 1 98.69 116 GLN B C 1
ATOM 2097 O O . GLN B 1 116 ? 10.594 -7.121 -12.109 1 98.69 116 GLN B O 1
ATOM 2102 N N . VAL B 1 117 ? 11.789 -8.891 -11.352 1 98.75 117 VAL B N 1
ATOM 2103 C CA . VAL B 1 117 ? 12.383 -8.062 -10.305 1 98.75 117 VAL B CA 1
ATOM 2104 C C . VAL B 1 117 ? 13.195 -6.934 -10.93 1 98.75 117 VAL B C 1
ATOM 2106 O O . VAL B 1 117 ? 14.094 -7.18 -11.734 1 98.75 117 VAL B O 1
ATOM 2109 N N . HIS B 1 118 ? 12.859 -5.766 -10.57 1 98.69 118 HIS B N 1
ATOM 2110 C CA . HIS B 1 118 ? 13.469 -4.547 -11.094 1 98.69 118 HIS B CA 1
ATOM 2111 C C . HIS B 1 118 ? 14.375 -3.896 -10.062 1 98.69 118 HIS B C 1
ATOM 2113 O O . HIS B 1 118 ? 15.312 -3.174 -10.414 1 98.69 118 HIS B O 1
ATOM 2119 N N . GLY B 1 119 ? 14.141 -4.109 -8.766 1 98.56 119 GLY B N 1
ATOM 2120 C CA . GLY B 1 119 ? 14.922 -3.596 -7.652 1 98.56 119 GLY B CA 1
ATOM 2121 C C . GLY B 1 119 ? 14.617 -4.281 -6.336 1 98.56 119 GLY B C 1
ATOM 2122 O O . GLY B 1 119 ? 13.492 -4.73 -6.109 1 98.56 119 GLY B O 1
ATOM 2123 N N . LEU B 1 120 ? 15.633 -4.379 -5.488 1 98.69 120 LEU B N 1
ATOM 2124 C CA . LEU B 1 120 ? 15.516 -4.902 -4.133 1 98.69 120 LEU B CA 1
ATOM 2125 C C . LEU B 1 120 ? 16.125 -3.938 -3.119 1 98.69 120 LEU B C 1
ATOM 2127 O O . LEU B 1 120 ? 17.25 -3.484 -3.293 1 98.69 120 LEU B O 1
ATOM 2131 N N . HIS B 1 121 ? 15.367 -3.568 -2.09 1 98.81 121 HIS B N 1
ATOM 2132 C CA . HIS B 1 121 ? 15.836 -2.674 -1.037 1 98.81 121 HIS B CA 1
ATOM 2133 C C . HIS B 1 121 ? 15.531 -3.24 0.345 1 98.81 121 HIS B C 1
ATOM 2135 O O . HIS B 1 121 ? 14.367 -3.295 0.755 1 98.81 121 HIS B O 1
ATOM 2141 N N . ARG B 1 122 ? 16.531 -3.59 1.092 1 98.38 122 ARG B N 1
ATOM 2142 C CA . ARG B 1 122 ? 16.328 -4.137 2.432 1 98.38 122 ARG B CA 1
ATOM 2143 C C . ARG B 1 122 ? 16.172 -3.023 3.461 1 98.38 122 ARG B C 1
ATOM 2145 O O . ARG B 1 122 ? 17 -2.111 3.527 1 98.38 122 ARG B O 1
ATOM 2152 N N . HIS B 1 123 ? 15.125 -3.049 4.211 1 98.56 123 HIS B N 1
ATOM 2153 C CA . HIS B 1 123 ? 14.836 -2.09 5.273 1 98.56 123 HIS B CA 1
ATOM 2154 C C . HIS B 1 123 ? 14.25 -2.785 6.5 1 98.56 123 HIS B C 1
ATOM 2156 O O . HIS B 1 123 ? 13.109 -3.252 6.465 1 98.56 123 HIS B O 1
ATOM 2162 N N . GLY B 1 124 ? 15.062 -2.789 7.609 1 98.06 124 GLY B N 1
ATOM 2163 C CA . GLY B 1 124 ? 14.586 -3.428 8.82 1 98.06 124 GLY B CA 1
ATOM 2164 C C . GLY B 1 124 ? 14.328 -4.914 8.656 1 98.06 124 GLY B C 1
ATOM 2165 O O . GLY B 1 124 ? 15.211 -5.66 8.234 1 98.06 124 GLY B O 1
ATOM 2166 N N . ASP B 1 125 ? 13.07 -5.293 8.906 1 98.44 125 ASP B N 1
ATOM 2167 C CA . ASP B 1 125 ? 12.758 -6.719 8.906 1 98.44 125 ASP B CA 1
ATOM 2168 C C . ASP B 1 125 ? 12.031 -7.117 7.621 1 98.44 125 ASP B C 1
ATOM 2170 O O . ASP B 1 125 ? 11.523 -8.234 7.508 1 98.44 125 ASP B O 1
ATOM 2174 N N . HIS B 1 126 ? 11.953 -6.23 6.602 1 98.69 126 HIS B N 1
ATOM 2175 C CA . HIS B 1 126 ? 11.359 -6.535 5.305 1 98.69 126 HIS B CA 1
ATOM 2176 C C . HIS B 1 126 ? 12.258 -6.07 4.168 1 98.69 126 HIS B C 1
ATOM 2178 O O . HIS B 1 126 ? 13.148 -5.242 4.371 1 98.69 126 HIS B O 1
ATOM 2184 N N . THR B 1 127 ? 12.039 -6.629 3.045 1 98.81 127 THR B N 1
ATOM 2185 C CA . THR B 1 127 ? 12.641 -6.207 1.782 1 98.81 127 THR B CA 1
ATOM 2186 C C . THR B 1 127 ? 11.57 -5.688 0.825 1 98.81 127 THR B C 1
ATOM 2188 O O . THR B 1 127 ? 10.539 -6.328 0.63 1 98.81 127 THR B O 1
ATOM 2191 N N . LEU B 1 128 ? 11.82 -4.516 0.302 1 98.88 128 LEU B N 1
ATOM 2192 C CA . LEU B 1 128 ? 11.016 -4.008 -0.801 1 98.88 128 LEU B CA 1
ATOM 2193 C C . LEU B 1 128 ? 11.445 -4.629 -2.125 1 98.88 128 LEU B C 1
ATOM 2195 O O . LEU B 1 128 ? 12.617 -4.574 -2.486 1 98.88 128 LEU B O 1
ATOM 2199 N N . ILE B 1 129 ? 10.492 -5.195 -2.771 1 98.94 129 ILE B N 1
ATOM 2200 C CA . ILE B 1 129 ? 10.703 -5.699 -4.125 1 98.94 129 ILE B CA 1
ATOM 2201 C C . ILE B 1 129 ? 9.992 -4.793 -5.129 1 98.94 129 ILE B C 1
ATOM 2203 O O . ILE B 1 129 ? 8.773 -4.637 -5.078 1 98.94 129 ILE B O 1
ATOM 2207 N N . VAL B 1 130 ? 10.773 -4.184 -5.973 1 98.94 130 VAL B N 1
ATOM 2208 C CA . VAL B 1 130 ? 10.211 -3.479 -7.121 1 98.94 130 VAL B CA 1
ATOM 2209 C C . VAL B 1 130 ? 10.117 -4.426 -8.32 1 98.94 130 VAL B C 1
ATOM 2211 O O . VAL B 1 130 ? 11.117 -5.039 -8.703 1 98.94 130 VAL B O 1
ATOM 2214 N N . GLY B 1 131 ? 8.922 -4.562 -8.828 1 98.88 131 GLY B N 1
ATOM 2215 C CA . GLY B 1 131 ? 8.711 -5.445 -9.969 1 98.88 131 GLY B CA 1
ATOM 2216 C C . GLY B 1 131 ? 8.242 -4.715 -11.211 1 98.88 131 GLY B C 1
ATOM 2217 O O . GLY B 1 131 ? 7.352 -3.869 -11.141 1 98.88 131 GLY B O 1
ATOM 2218 N N . ARG B 1 132 ? 8.859 -5.023 -12.305 1 98.75 132 ARG B N 1
ATOM 2219 C CA . ARG B 1 132 ? 8.344 -4.582 -13.594 1 98.75 132 ARG B CA 1
ATOM 2220 C C . ARG B 1 132 ? 7.27 -5.535 -14.109 1 98.75 132 ARG B C 1
ATOM 2222 O O . ARG B 1 132 ? 7.516 -6.73 -14.266 1 98.75 132 ARG B O 1
ATOM 2229 N N . VAL B 1 133 ? 6.105 -5.012 -14.375 1 98.81 133 VAL B N 1
ATOM 2230 C CA . VAL B 1 133 ? 4.996 -5.844 -14.836 1 98.81 133 VAL B CA 1
ATOM 2231 C C . VAL B 1 133 ? 5.184 -6.188 -16.312 1 98.81 133 VAL B C 1
ATOM 2233 O O . VAL B 1 133 ? 5.309 -5.293 -17.156 1 98.81 133 VAL B O 1
ATOM 2236 N N . THR B 1 134 ? 5.176 -7.48 -16.594 1 98.06 134 THR B N 1
ATOM 2237 C CA . THR B 1 134 ? 5.426 -7.922 -17.969 1 98.06 134 THR B CA 1
ATOM 2238 C C . THR B 1 134 ? 4.156 -8.5 -18.594 1 98.06 134 THR B C 1
ATOM 2240 O O . THR B 1 134 ? 4.047 -8.594 -19.812 1 98.06 134 THR B O 1
ATOM 2243 N N . ARG B 1 135 ? 3.268 -8.953 -17.734 1 97.56 135 ARG B N 1
ATOM 2244 C CA . ARG B 1 135 ? 1.989 -9.5 -18.172 1 97.56 135 ARG B CA 1
ATOM 2245 C C . ARG B 1 135 ? 0.881 -9.188 -17.172 1 97.56 135 ARG B C 1
ATOM 2247 O O . ARG B 1 135 ? 1.125 -9.133 -15.969 1 97.56 135 ARG B O 1
ATOM 2254 N N . LEU B 1 136 ? -0.245 -8.992 -17.734 1 97.75 136 LEU B N 1
ATOM 2255 C CA . LEU B 1 136 ? -1.449 -8.797 -16.938 1 97.75 136 LEU B CA 1
ATOM 2256 C C . LEU B 1 136 ? -2.463 -9.906 -17.203 1 97.75 136 LEU B C 1
ATOM 2258 O O . LEU B 1 136 ? -2.645 -10.328 -18.359 1 97.75 136 LEU B O 1
ATOM 2262 N N . HIS B 1 137 ? -2.984 -10.391 -16.156 1 95.38 137 HIS B N 1
ATOM 2263 C CA . HIS B 1 137 ? -4.109 -11.32 -16.203 1 95.38 137 HIS B CA 1
ATOM 2264 C C . HIS B 1 137 ? -5.352 -10.711 -15.555 1 95.38 137 HIS B C 1
ATOM 2266 O O . HIS B 1 137 ? -5.379 -10.492 -14.344 1 95.38 137 HIS B O 1
ATOM 2272 N N . GLU B 1 138 ? -6.332 -10.461 -16.297 1 92.69 138 GLU B N 1
ATOM 2273 C CA . GLU B 1 138 ? -7.547 -9.852 -15.766 1 92.69 138 GLU B CA 1
ATOM 2274 C C . GLU B 1 138 ? -8.57 -10.914 -15.383 1 92.69 138 GLU B C 1
ATOM 2276 O O . GLU B 1 138 ? -8.953 -11.75 -16.203 1 92.69 138 GLU B O 1
ATOM 2281 N N . GLY B 1 139 ? -8.984 -10.875 -14.164 1 94.38 139 GLY B N 1
ATOM 2282 C CA . GLY B 1 139 ? -10.039 -11.766 -13.703 1 94.38 139 GLY B CA 1
ATOM 2283 C C . GLY B 1 139 ? -11.43 -11.164 -13.836 1 94.38 139 GLY B C 1
ATOM 2284 O O . GLY B 1 139 ? -11.609 -10.141 -14.508 1 94.38 139 GLY B O 1
ATOM 2285 N N . ARG B 1 140 ? -12.383 -11.867 -13.258 1 92.19 140 ARG B N 1
ATOM 2286 C CA . ARG B 1 140 ? -13.758 -11.391 -13.273 1 92.19 140 ARG B CA 1
ATOM 2287 C C . ARG B 1 140 ? -13.961 -10.266 -12.258 1 92.19 140 ARG B C 1
ATOM 2289 O O . ARG B 1 140 ? -13.344 -10.266 -11.188 1 92.19 140 ARG B O 1
ATOM 2296 N N . PRO B 1 141 ? -14.797 -9.359 -12.672 1 93 141 PRO B N 1
ATOM 2297 C CA . PRO B 1 141 ? -15.102 -8.281 -11.734 1 93 141 PRO B CA 1
ATOM 2298 C C . PRO B 1 141 ? -15.781 -8.781 -10.461 1 93 141 PRO B C 1
ATOM 2300 O O . PRO B 1 1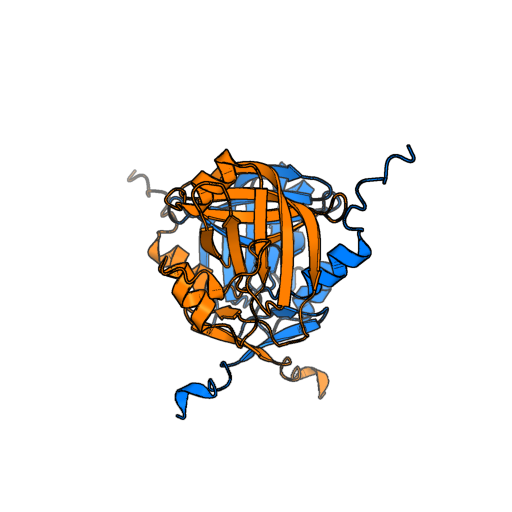41 ? -16.766 -9.508 -10.531 1 93 141 PRO B O 1
ATOM 2303 N N . GLN B 1 142 ? -15.227 -8.609 -9.445 1 96.81 142 GLN B N 1
ATOM 2304 C CA . GLN B 1 142 ? -15.727 -8.906 -8.109 1 96.81 142 GLN B CA 1
ATOM 2305 C C . GLN B 1 142 ? -15.258 -7.863 -7.102 1 96.81 142 GLN B C 1
ATOM 2307 O O . GLN B 1 142 ? -14.398 -7.039 -7.41 1 96.81 1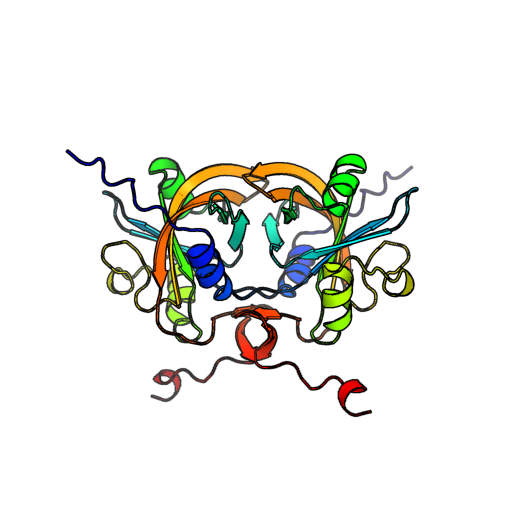42 GLN B O 1
ATOM 2312 N N . GLU B 1 143 ? -15.891 -7.84 -5.941 1 98.06 143 GLU B N 1
ATOM 2313 C CA . GLU B 1 143 ? -15.422 -6.957 -4.879 1 98.06 143 GLU B CA 1
ATOM 2314 C C . GLU B 1 143 ? -14.078 -7.418 -4.328 1 98.06 143 GLU B C 1
ATOM 2316 O O . GLU B 1 143 ? -13.805 -8.617 -4.266 1 98.06 143 GLU B O 1
ATOM 2321 N N . PRO B 1 144 ? -13.281 -6.504 -3.971 1 98.81 144 PRO B N 1
ATOM 2322 C CA . PRO B 1 144 ? -11.953 -6.867 -3.482 1 98.81 144 PRO B CA 1
ATOM 2323 C C . PRO B 1 144 ? -11.977 -7.414 -2.057 1 98.81 144 PRO B C 1
ATOM 2325 O O . PRO B 1 144 ? -12.867 -7.082 -1.278 1 98.81 144 PRO B O 1
ATOM 2328 N N . LEU B 1 145 ? -11.086 -8.305 -1.749 1 98.88 145 LEU B N 1
ATOM 2329 C CA . LEU B 1 145 ? -10.781 -8.656 -0.364 1 98.88 145 LEU B CA 1
ATOM 2330 C C . LEU B 1 145 ? -9.945 -7.566 0.302 1 98.88 145 LEU B C 1
ATOM 2332 O O . LEU B 1 145 ? -8.961 -7.098 -0.27 1 98.88 145 LEU B O 1
ATOM 2336 N N . LEU B 1 146 ? -10.398 -7.129 1.434 1 98.94 146 LEU B N 1
ATOM 2337 C CA . LEU B 1 146 ? -9.68 -6.121 2.203 1 98.94 146 LEU B CA 1
ATOM 2338 C C . LEU B 1 146 ? -9.305 -6.656 3.582 1 98.94 146 LEU B C 1
ATOM 2340 O O . LEU B 1 146 ? -9.906 -7.617 4.062 1 98.94 146 LEU B O 1
ATOM 2344 N N . TYR B 1 147 ? -8.312 -6.086 4.113 1 98.81 147 TYR B N 1
ATOM 2345 C CA . TYR B 1 147 ? -7.938 -6.289 5.508 1 98.81 147 TYR B CA 1
ATOM 2346 C C . TYR B 1 147 ? -7.879 -4.961 6.254 1 98.81 147 TYR B C 1
ATOM 2348 O O . TYR B 1 147 ? -7.23 -4.012 5.801 1 98.81 147 TYR B O 1
ATOM 2356 N N . TRP B 1 148 ? -8.578 -4.84 7.379 1 98.69 148 TRP B N 1
ATOM 2357 C CA . TRP B 1 148 ? -8.68 -3.619 8.172 1 98.69 148 TRP B CA 1
ATOM 2358 C C . TRP B 1 148 ? -9.047 -3.936 9.617 1 98.69 148 TRP B C 1
ATOM 2360 O O . TRP B 1 148 ? -9.914 -4.77 9.875 1 98.69 148 TRP B O 1
ATOM 2370 N N . ALA B 1 149 ? -8.352 -3.268 10.523 1 97.75 149 ALA B N 1
ATOM 2371 C CA . ALA B 1 149 ? -8.609 -3.447 11.945 1 97.75 149 ALA B CA 1
ATOM 2372 C C . ALA B 1 149 ? -8.562 -4.922 12.328 1 97.75 149 ALA B C 1
ATOM 2374 O O . ALA B 1 149 ? -9.469 -5.422 13.008 1 97.75 149 ALA B O 1
ATOM 2375 N N . ARG B 1 150 ? -7.688 -5.625 11.773 1 97.31 150 ARG B N 1
ATOM 2376 C CA . ARG B 1 150 ? -7.352 -7.012 12.094 1 97.31 150 ARG B CA 1
ATOM 2377 C C . ARG B 1 150 ? -8.461 -7.961 11.656 1 97.31 150 ARG B C 1
ATOM 2379 O O . ARG B 1 150 ? -8.68 -9 12.281 1 97.31 150 ARG B O 1
ATOM 2386 N N . GLY B 1 151 ? -9.133 -7.535 10.57 1 98.19 151 GLY B N 1
ATOM 2387 C CA . GLY B 1 151 ? -10.18 -8.375 10.008 1 98.19 151 GLY B CA 1
ATOM 2388 C C . GLY B 1 151 ? -10.344 -8.203 8.516 1 98.19 151 GLY B C 1
ATOM 2389 O O . GLY B 1 151 ? -9.992 -7.16 7.957 1 98.19 151 GLY B O 1
ATOM 2390 N N . TYR B 1 152 ? -10.961 -9.273 7.953 1 98.75 152 TYR B N 1
ATOM 2391 C CA . TYR B 1 152 ? -11.258 -9.203 6.527 1 98.75 152 TYR B CA 1
ATOM 2392 C C . TYR B 1 152 ? -12.516 -8.391 6.266 1 98.75 152 TYR B C 1
ATOM 2394 O O . TYR B 1 152 ? -13.484 -8.469 7.02 1 98.75 152 TYR B O 1
ATOM 2402 N N . ARG B 1 153 ? -12.461 -7.613 5.297 1 98.75 153 ARG B N 1
ATOM 2403 C CA . ARG B 1 153 ? -13.539 -6.719 4.887 1 98.75 153 ARG B CA 1
ATOM 2404 C C . ARG B 1 153 ? -13.695 -6.707 3.371 1 98.75 153 ARG B C 1
ATOM 2406 O O . ARG B 1 153 ? -12.969 -7.41 2.662 1 98.75 153 ARG B O 1
ATOM 2413 N N . THR B 1 154 ? -14.664 -6.062 2.916 1 98.81 154 THR B N 1
ATOM 2414 C CA . THR B 1 154 ? -14.805 -5.664 1.52 1 98.81 154 THR B CA 1
ATOM 2415 C C . THR B 1 154 ? -15.328 -4.234 1.415 1 98.81 154 THR B C 1
ATOM 2417 O O . THR B 1 154 ? -15.406 -3.521 2.418 1 98.81 154 THR B O 1
ATOM 2420 N N . VAL B 1 155 ? -15.57 -3.775 0.194 1 98.44 155 VAL B N 1
ATOM 2421 C CA . VAL B 1 155 ? -15.852 -2.361 -0.033 1 98.44 155 VAL B CA 1
ATOM 2422 C C . VAL B 1 155 ? -17.359 -2.131 -0.036 1 98.44 155 VAL B C 1
ATOM 2424 O O . VAL B 1 155 ? -18.141 -3.041 -0.339 1 98.44 155 VAL B O 1
ATOM 2427 N N . THR B 1 156 ? -17.75 -0.941 0.338 1 98.19 156 THR B N 1
ATOM 2428 C CA . THR B 1 156 ? -19.109 -0.423 0.178 1 98.19 156 THR B CA 1
ATOM 2429 C C . THR B 1 156 ? -19.078 1.069 -0.142 1 98.19 156 THR B C 1
ATOM 2431 O O . THR B 1 156 ? -18.047 1.722 -0 1 98.19 156 THR B O 1
ATOM 2434 N N . SER B 1 157 ? -20.141 1.647 -0.673 1 96.81 157 SER B N 1
ATOM 2435 C CA . SER B 1 157 ? -20.234 3.066 -1.005 1 96.81 157 SER B CA 1
ATOM 2436 C C . SER B 1 157 ? -20.109 3.934 0.243 1 96.81 157 SER B C 1
ATOM 2438 O O . SER B 1 157 ? -20.438 3.494 1.348 1 96.81 157 SER B O 1
ATOM 2440 N N . LEU B 1 158 ? -19.594 5.16 0.045 1 95.38 158 LEU B N 1
ATOM 2441 C CA . LEU B 1 158 ? -19.531 6.102 1.158 1 95.38 158 LEU B CA 1
ATOM 2442 C C . LEU B 1 158 ? -20.938 6.48 1.623 1 95.38 158 LEU B C 1
ATOM 2444 O O . LEU B 1 158 ? -21.859 6.602 0.808 1 95.38 158 LEU B O 1
ATOM 2448 N N . PRO B 1 159 ? -21.047 6.676 2.883 1 84.38 159 PRO B N 1
ATOM 2449 C CA . PRO B 1 159 ? -22.328 7.242 3.326 1 84.38 159 PRO B CA 1
ATOM 2450 C C . PRO B 1 159 ? -22.531 8.672 2.834 1 84.38 159 PRO B C 1
ATOM 2452 O O . PRO B 1 159 ? -21.562 9.375 2.527 1 84.38 159 PRO B O 1
ATOM 2455 N N . PRO B 1 160 ? -23.703 9.047 2.504 1 78.94 160 PRO B N 1
ATOM 2456 C CA . PRO B 1 160 ? -23.953 10.422 2.078 1 78.94 160 PRO B CA 1
ATOM 2457 C C . PRO B 1 160 ? -23.375 11.453 3.043 1 78.94 160 PRO B C 1
ATOM 2459 O O . PRO B 1 160 ? -23.328 11.211 4.25 1 78.94 160 PRO B O 1
ATOM 2462 N N . SER B 1 161 ? -22.531 12.32 2.486 1 72.25 161 SER B N 1
ATOM 2463 C CA . SER B 1 161 ? -22.016 13.383 3.352 1 72.25 161 SER B CA 1
ATOM 2464 C C . SER B 1 161 ? -23.156 14.258 3.881 1 72.25 161 SER B C 1
ATOM 2466 O O . SER B 1 161 ? -24.172 14.438 3.209 1 72.25 161 SER B O 1
ATOM 2468 N N . ASP B 1 162 ? -23.281 14.328 5.176 1 55.09 162 ASP B N 1
ATOM 2469 C CA . ASP B 1 162 ? -24.312 15.234 5.68 1 55.09 162 ASP B CA 1
ATOM 2470 C C . ASP B 1 162 ? -24.391 16.5 4.832 1 55.09 162 ASP B C 1
ATOM 2472 O O . ASP B 1 162 ? -25.438 17.156 4.773 1 55.09 162 ASP B O 1
ATOM 2476 N N . SER B 1 163 ? -23.375 17 4.25 1 49.53 163 SER B N 1
ATOM 2477 C CA . SER B 1 163 ? -23.5 18.25 3.498 1 49.53 163 SER B CA 1
ATOM 2478 C C . SER B 1 163 ? -24.172 18.016 2.148 1 49.53 163 SER B C 1
ATOM 2480 O O . SER B 1 163 ? -24.453 18.953 1.416 1 49.53 163 SER B O 1
ATOM 2482 N N . ASP B 1 164 ? -24.172 16.891 1.599 1 46.91 164 ASP B N 1
ATOM 2483 C CA . ASP B 1 164 ? -24.875 16.719 0.334 1 46.91 164 ASP B CA 1
ATOM 2484 C C . ASP B 1 164 ? -26.375 16.906 0.521 1 46.91 164 ASP B C 1
ATOM 2486 O O . ASP B 1 164 ? -27.125 17 -0.457 1 46.91 164 ASP B O 1
ATOM 2490 N N . GLY B 1 165 ? -26.938 16.656 1.556 1 36.97 165 GLY B N 1
ATOM 2491 C CA . GLY B 1 165 ? -28.344 16.922 1.75 1 36.97 165 GLY B CA 1
ATOM 2492 C C . GLY B 1 165 ? -28.641 18.375 2.076 1 36.97 165 GLY B C 1
ATOM 2493 O O . GLY B 1 165 ? -29.781 18.734 2.365 1 36.97 165 GLY B O 1
ATOM 2494 N N . ALA B 1 166 ? -27.672 19.219 2.414 1 33 166 ALA B N 1
ATOM 2495 C CA . ALA B 1 166 ? -28.203 20.578 2.631 1 33 166 ALA B CA 1
ATOM 2496 C C . ALA B 1 166 ? -28.281 21.344 1.318 1 33 166 ALA B C 1
ATOM 2498 O O . ALA B 1 166 ? -27.453 21.172 0.429 1 33 166 ALA B O 1
#

Organism: Myxococcus xanthus (strain DK1622) (NCBI:txid246197)

Solvent-accessible surface area (backbone atoms only — not comparable to full-atom values): 17376 Å² total; per-residue (Å²): 130,81,76,72,63,79,77,61,58,50,57,66,61,47,52,57,56,55,30,67,53,37,24,26,34,30,36,42,21,38,68,56,98,91,40,79,39,48,35,44,41,53,35,57,35,74,53,16,61,62,62,40,29,31,36,37,55,39,47,71,82,36,68,47,47,56,50,31,68,73,69,40,38,37,23,39,18,36,34,25,53,87,39,53,68,56,44,54,30,25,62,69,62,56,77,57,73,84,51,34,47,97,81,38,35,48,62,82,19,38,30,29,35,34,27,36,60,70,45,79,48,81,46,71,48,14,30,39,38,31,25,33,47,52,41,78,41,81,40,61,93,66,58,40,20,25,40,41,70,89,35,71,25,21,72,38,76,59,74,80,55,79,70,73,76,104,129,82,74,71,63,80,76,58,57,49,53,66,62,49,53,58,54,54,30,66,52,37,25,24,34,30,34,42,21,38,67,56,98,92,41,78,38,47,36,44,41,54,38,59,34,74,52,18,61,62,62,41,28,31,37,36,54,38,46,70,82,36,66,45,46,57,51,31,69,73,69,40,37,38,23,40,17,35,32,24,51,87,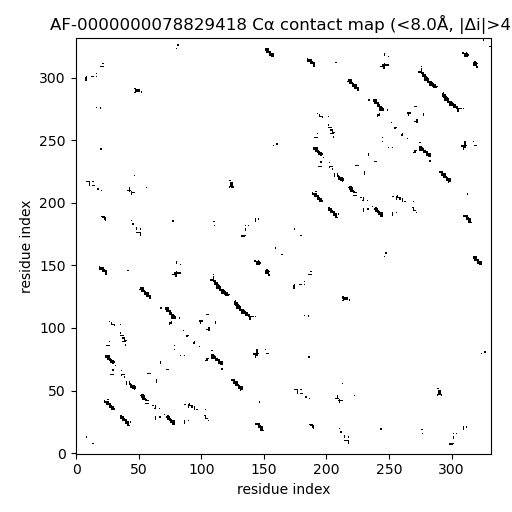40,54,68,57,44,54,30,25,61,68,63,56,77,58,72,83,50,34,46,96,81,37,34,48,63,82,19,39,30,31,37,36,27,36,61,70,43,79,47,81,46,71,49,14,30,39,38,29,25,34,45,51,38,77,41,81,39,62,93,66,57,41,20,24,40,41,70,89,35,72,24,21,71,36,75,59,73,79,54,78,68,73,77,104

InterPro domains:
  IPR002563 Flavin reductase like domain [PF01613] (18-155)
  IPR002563 Flavin reductase like domain [SM00903] (18-154)
  IPR012349 FMN-binding split barrel [G3DSA:2.30.110.10] (1-159)
  IPR050268 NADH-dependent flavin reductase [PTHR30466] (3-157)

Radius of gyration: 19.73 Å; Cα contacts (8 Å, |Δi|>4): 779; chains: 2; bounding box: 49×54×71 Å

Nearest PDB structures (foldseek):
  1rz0-assembly1_B  TM=9.252E-01  e=7.012E-16  Parageobacillus thermoglucosidasius
  2r0x-assembly1_A-2  TM=9.171E-01  e=3.299E-14  Histophilus somni 129PT
  4xj2-assembly1_A  TM=9.157E-01  e=5.190E-14  Paracoccus denitrificans PD1222
  5zc2-assembly1_A  TM=8.849E-01  e=6.510E-14  Acinetobacter baumannii
  3pft-assembly1_A  TM=8.894E-01  e=2.682E-13  Mycolicibacterium goodii

Sequence (332 aa):
MTQSTPEGVDARGFRDAMSRWASGVAVVAIQDTEGLRATTVSSFSSLSLDPPLVVVALSEASRTLKRVEASGVFTLSILSAAQRSISVQCAKGELDAQLFDADAFVRDSLVGLSCQVHGLHRHGDHTLIVGRVTRLHEGRPQEPLLYWARGYRTVTSLPPSDSDGAMTQSTPEGVDARGFRDAMSRWASGVAVVAIQDTEGLRATTVSSFSSLSLDPPLVVVALSEASRTLKRVEASGVFTLSILSAAQRSISVQCAKGELDAQLFDADAFVRDSLVGLSCQVHGLHRHGDHTLIVGRVTRLHEGRPQEPLLYWARGYRTVTSLPPSDSDGA